Protein AF-A0A0B1T587-F1 (afdb_monomer)

Structure (mmCIF, N/CA/C/O backbone):
data_AF-A0A0B1T587-F1
#
_entry.id   AF-A0A0B1T587-F1
#
loop_
_atom_site.group_PDB
_atom_site.id
_atom_site.type_symbol
_atom_site.label_atom_id
_atom_site.label_alt_id
_atom_site.label_comp_id
_atom_site.label_asym_id
_atom_site.label_entity_id
_atom_site.label_seq_id
_atom_site.pdbx_PDB_ins_code
_atom_site.Cartn_x
_atom_site.Cartn_y
_atom_site.Cartn_z
_atom_site.occupancy
_atom_site.B_iso_or_equiv
_atom_site.auth_seq_id
_atom_site.auth_comp_id
_atom_site.auth_asym_id
_atom_site.auth_atom_id
_atom_site.pdbx_PDB_model_num
ATOM 1 N N . MET A 1 1 ? 53.340 5.461 -25.741 1.00 37.78 1 MET A N 1
ATOM 2 C CA . MET A 1 1 ? 51.982 5.093 -25.281 1.00 37.78 1 MET A CA 1
ATOM 3 C C . MET A 1 1 ? 51.003 5.389 -26.412 1.00 37.78 1 MET A C 1
ATOM 5 O O . MET A 1 1 ? 50.966 6.530 -26.849 1.00 37.78 1 MET A O 1
ATOM 9 N N . LYS A 1 2 ? 50.273 4.392 -26.931 1.00 35.88 2 LYS A N 1
ATOM 10 C CA . LYS A 1 2 ? 49.150 4.610 -27.864 1.00 35.88 2 LYS A CA 1
ATOM 11 C C . LYS A 1 2 ? 47.858 4.497 -27.056 1.00 35.88 2 LYS A C 1
ATOM 13 O O . LYS A 1 2 ? 47.581 3.423 -26.535 1.00 35.88 2 LYS A O 1
ATOM 18 N N . GLY A 1 3 ? 47.110 5.590 -26.924 1.00 38.22 3 GLY A N 1
ATOM 19 C CA . GLY A 1 3 ? 45.785 5.556 -26.304 1.00 38.22 3 GLY A CA 1
ATOM 20 C C . GLY A 1 3 ? 44.774 4.919 -27.255 1.00 38.22 3 GLY A C 1
ATOM 21 O O . GLY A 1 3 ? 44.672 5.340 -28.407 1.00 38.22 3 GLY A O 1
ATOM 22 N N . MET A 1 4 ? 44.038 3.909 -26.791 1.00 34.62 4 MET A N 1
ATOM 23 C CA . MET A 1 4 ? 42.885 3.379 -27.522 1.00 34.62 4 MET A CA 1
ATOM 24 C C . MET A 1 4 ? 41.693 4.307 -27.294 1.00 34.62 4 MET A C 1
ATOM 26 O O . MET A 1 4 ? 41.189 4.413 -26.179 1.00 34.62 4 MET A O 1
ATOM 30 N N . ILE A 1 5 ? 41.237 4.966 -28.358 1.00 43.91 5 ILE A N 1
ATOM 31 C CA . ILE A 1 5 ? 39.950 5.663 -28.366 1.00 43.91 5 ILE A CA 1
ATOM 32 C C . ILE A 1 5 ? 38.872 4.583 -28.485 1.00 43.91 5 ILE A C 1
ATOM 34 O O . ILE A 1 5 ? 38.726 3.968 -29.541 1.00 43.91 5 ILE A O 1
ATOM 38 N N . GLN A 1 6 ? 38.130 4.332 -27.406 1.00 40.28 6 GLN A N 1
ATOM 39 C CA . GLN A 1 6 ? 36.931 3.499 -27.468 1.00 40.28 6 GLN A CA 1
ATOM 40 C C . GLN A 1 6 ? 35.821 4.293 -28.166 1.00 40.28 6 GLN A C 1
ATOM 42 O O . GLN A 1 6 ? 35.206 5.178 -27.576 1.00 40.28 6 GLN A O 1
ATOM 47 N N . GLY A 1 7 ? 35.583 3.994 -29.444 1.00 40.34 7 GLY A N 1
ATOM 48 C CA . GLY A 1 7 ? 34.437 4.523 -30.177 1.00 40.34 7 GLY A CA 1
ATOM 49 C C . GLY A 1 7 ? 33.145 3.887 -29.669 1.00 40.34 7 GLY A C 1
ATOM 50 O O . GLY A 1 7 ? 32.878 2.724 -29.962 1.00 40.34 7 GLY A O 1
ATOM 51 N N . GLY A 1 8 ? 32.343 4.644 -28.918 1.00 43.38 8 GLY A N 1
ATOM 52 C CA . GLY A 1 8 ? 31.014 4.220 -28.478 1.00 43.38 8 GLY A CA 1
ATOM 53 C C . GLY A 1 8 ? 30.025 4.181 -29.644 1.00 43.38 8 GLY A C 1
ATOM 54 O O . GLY A 1 8 ? 29.376 5.182 -29.938 1.00 43.38 8 GLY A O 1
ATOM 55 N N . GLY A 1 9 ? 29.922 3.036 -30.319 1.00 51.97 9 GLY A N 1
ATOM 56 C CA . GLY A 1 9 ? 28.910 2.790 -31.348 1.00 51.97 9 GLY A CA 1
ATOM 57 C C . GLY A 1 9 ? 27.567 2.377 -30.741 1.00 51.97 9 GLY A C 1
ATOM 58 O O . GLY A 1 9 ? 27.518 1.506 -29.873 1.00 51.97 9 GLY A O 1
ATOM 59 N N . ALA A 1 10 ? 26.469 2.969 -31.214 1.00 59.25 10 ALA A N 1
ATOM 60 C CA . ALA A 1 10 ? 25.121 2.503 -30.895 1.00 59.25 10 ALA A CA 1
ATOM 61 C C . ALA A 1 10 ? 24.783 1.227 -31.689 1.00 59.25 10 ALA A C 1
ATOM 63 O O . ALA A 1 10 ? 25.193 1.081 -32.839 1.00 59.25 10 ALA A O 1
ATOM 64 N N . SER A 1 11 ? 23.988 0.324 -31.107 1.00 60.53 11 SER A N 1
ATOM 65 C CA . SER A 1 11 ? 23.592 -0.941 -31.753 1.00 60.53 11 SER A CA 1
ATOM 66 C C . SER A 1 11 ? 22.616 -0.776 -32.927 1.00 60.53 11 SER A C 1
ATOM 68 O O . SER A 1 11 ? 22.435 -1.709 -33.706 1.00 60.53 11 SER A O 1
ATOM 70 N N . ARG A 1 12 ? 21.983 0.396 -33.061 1.00 65.25 12 ARG A N 1
ATOM 71 C CA . ARG A 1 12 ? 21.134 0.802 -34.192 1.00 65.25 12 ARG A CA 1
ATOM 72 C C . ARG A 1 12 ? 20.988 2.322 -34.234 1.00 65.25 12 ARG A C 1
ATOM 74 O O . ARG A 1 12 ? 21.020 2.975 -33.192 1.00 65.25 12 ARG A O 1
ATOM 81 N N . CYS A 1 13 ? 20.782 2.875 -35.426 1.00 72.50 13 CYS A N 1
ATOM 82 C CA . CYS A 1 13 ? 20.329 4.256 -35.592 1.00 72.50 13 CYS A CA 1
ATOM 83 C C . CYS A 1 13 ? 18.820 4.336 -35.323 1.00 72.50 13 CYS A C 1
ATOM 85 O O . CYS A 1 13 ? 18.066 3.490 -35.805 1.00 72.50 13 CYS A O 1
ATOM 87 N N . LEU A 1 14 ? 18.386 5.347 -34.570 1.00 77.62 14 LEU A N 1
ATOM 88 C CA . LEU A 1 14 ? 16.970 5.643 -34.347 1.00 77.62 14 LEU A CA 1
ATOM 89 C C . LEU A 1 14 ? 16.510 6.749 -35.313 1.00 77.62 14 LEU A C 1
ATOM 91 O O . LEU A 1 14 ? 17.287 7.672 -35.573 1.00 77.62 14 LEU A O 1
ATOM 95 N N . PRO A 1 15 ? 15.278 6.680 -35.843 1.00 81.62 15 PRO A N 1
ATOM 96 C CA . PRO A 1 15 ? 14.705 7.752 -36.649 1.00 81.62 15 PRO A CA 1
ATOM 97 C C . PRO A 1 15 ? 14.405 8.994 -35.790 1.00 81.62 15 PRO A C 1
ATOM 99 O O . PRO A 1 15 ? 14.166 8.904 -34.586 1.00 81.62 15 PRO A O 1
ATOM 102 N N . CYS A 1 16 ? 14.436 10.170 -36.413 1.00 83.19 16 CYS A N 1
ATOM 103 C CA . CYS A 1 16 ? 14.388 11.468 -35.738 1.00 83.19 16 CYS A CA 1
ATOM 104 C C . CYS A 1 16 ? 13.866 12.566 -36.681 1.00 83.19 16 CYS A C 1
ATOM 106 O O . CYS A 1 16 ? 14.027 12.439 -37.900 1.00 83.19 16 CYS A O 1
ATOM 108 N N . PRO A 1 17 ? 13.298 13.665 -36.154 1.00 84.75 17 PRO A N 1
ATOM 109 C CA . PRO A 1 17 ? 13.129 14.892 -36.922 1.00 84.75 17 PRO A CA 1
ATOM 110 C C . PRO A 1 17 ? 14.466 15.510 -37.342 1.00 84.75 17 PRO A C 1
ATOM 112 O O . PRO A 1 17 ? 15.485 15.416 -36.647 1.00 84.75 17 PRO A O 1
ATOM 115 N N . ALA A 1 18 ? 14.418 16.238 -38.458 1.00 82.75 18 ALA A N 1
ATOM 116 C CA . ALA A 1 18 ? 15.456 17.186 -38.830 1.00 82.75 18 ALA A CA 1
ATOM 117 C C . ALA A 1 18 ? 15.344 18.443 -37.951 1.00 82.75 18 ALA A C 1
ATOM 119 O O . ALA A 1 18 ? 14.376 19.199 -38.031 1.00 82.75 18 ALA A O 1
ATOM 120 N N . GLY A 1 19 ? 16.347 18.662 -37.109 1.00 75.44 19 GLY A N 1
ATOM 121 C CA . GLY A 1 19 ? 16.540 19.889 -36.353 1.00 75.44 19 GLY A CA 1
ATOM 122 C C . GLY A 1 19 ? 17.131 21.019 -37.194 1.00 75.44 19 GLY A C 1
ATOM 123 O O . GLY A 1 19 ? 17.304 20.923 -38.414 1.00 75.44 19 GLY A O 1
ATOM 124 N N . GLN A 1 20 ? 17.495 22.112 -36.520 1.00 71.00 20 GLN A N 1
ATOM 125 C CA . GLN A 1 20 ? 18.170 23.234 -37.172 1.00 71.00 20 GLN A CA 1
ATOM 126 C C . GLN A 1 20 ? 19.460 22.755 -37.867 1.00 71.00 20 GLN A C 1
ATOM 128 O O . GLN A 1 20 ? 20.197 21.910 -37.352 1.00 71.00 20 GLN A O 1
ATOM 133 N N . PHE A 1 21 ? 19.699 23.280 -39.072 1.00 75.38 21 PHE A N 1
ATOM 134 C CA . PHE A 1 21 ? 20.815 22.909 -39.954 1.00 75.38 21 PHE A CA 1
ATOM 135 C C . PHE A 1 21 ? 20.844 21.432 -40.407 1.00 75.38 21 PHE A C 1
ATOM 137 O O . PHE A 1 21 ? 21.895 20.934 -40.799 1.00 75.38 21 PHE A O 1
ATOM 144 N N . GLY A 1 22 ? 19.703 20.728 -40.388 1.00 75.00 22 GLY A N 1
ATOM 145 C CA . GLY A 1 22 ? 19.600 19.346 -40.882 1.00 75.00 22 GLY A CA 1
ATOM 146 C C . GLY A 1 22 ? 20.212 18.298 -39.948 1.00 75.00 22 GLY A C 1
ATOM 147 O O . GLY A 1 22 ? 20.462 17.167 -40.358 1.00 75.00 22 GLY A O 1
ATOM 148 N N . THR A 1 23 ? 20.464 18.665 -38.691 1.00 79.88 23 THR A N 1
ATOM 149 C CA . THR A 1 23 ? 20.961 17.746 -37.663 1.00 79.88 23 THR A CA 1
ATOM 150 C C . THR A 1 23 ? 19.840 16.828 -37.172 1.00 79.88 23 THR A C 1
ATOM 152 O O . THR A 1 23 ? 18.721 17.273 -36.945 1.00 79.88 23 THR A O 1
ATOM 155 N N . CYS A 1 24 ? 20.116 15.535 -37.002 1.00 83.12 24 CYS A N 1
ATOM 156 C CA . CYS A 1 24 ? 19.167 14.594 -36.398 1.00 83.12 24 CYS A CA 1
ATOM 157 C C . CYS A 1 24 ? 19.038 14.885 -34.897 1.00 83.12 24 CYS A C 1
ATOM 159 O O . CYS A 1 24 ? 20.020 14.739 -34.167 1.00 83.12 24 CYS A O 1
ATOM 161 N N . ILE A 1 25 ? 17.849 15.281 -34.433 1.00 84.38 25 ILE A N 1
ATOM 162 C CA . ILE A 1 25 ? 17.590 15.532 -33.007 1.00 84.38 25 ILE A CA 1
ATOM 163 C C . ILE A 1 25 ? 16.537 14.527 -32.522 1.00 84.38 25 ILE A C 1
ATOM 165 O O . ILE A 1 25 ? 15.424 14.536 -33.042 1.00 84.38 25 ILE A O 1
ATOM 169 N N . PRO A 1 26 ? 16.840 13.642 -31.554 1.00 84.19 26 PRO A N 1
ATOM 170 C CA . PRO A 1 26 ? 15.847 12.712 -31.025 1.00 84.19 26 PRO A CA 1
ATOM 171 C C . PRO A 1 26 ? 14.737 13.466 -30.282 1.00 84.19 26 PRO A C 1
ATOM 173 O O . PRO A 1 26 ? 14.994 14.481 -29.632 1.00 84.19 26 PRO A O 1
ATOM 176 N N . CYS A 1 27 ? 13.508 12.945 -30.336 1.00 87.81 27 CYS A N 1
ATOM 177 C CA . CYS A 1 27 ? 12.399 13.525 -29.583 1.00 87.81 27 CYS A CA 1
ATOM 178 C C . CYS A 1 27 ? 12.693 13.565 -28.070 1.00 87.81 27 CYS A C 1
ATOM 180 O O . CYS A 1 27 ? 13.340 12.645 -27.547 1.00 87.81 27 CYS A O 1
ATOM 182 N N . PRO A 1 28 ? 12.211 14.603 -27.357 1.00 90.19 28 PRO A N 1
ATOM 183 C CA . PRO A 1 28 ? 12.390 14.711 -25.914 1.00 90.19 28 PRO A CA 1
ATOM 184 C C . PRO A 1 28 ? 11.775 13.508 -25.173 1.00 90.19 28 PRO A C 1
ATOM 186 O O . PRO A 1 28 ? 10.919 12.807 -25.723 1.00 90.19 28 PRO A O 1
ATOM 189 N N . PRO A 1 29 ? 12.193 13.242 -23.919 1.00 89.56 29 PRO A N 1
ATOM 190 C CA . PRO A 1 29 ? 11.594 12.200 -23.091 1.00 89.56 29 PRO A CA 1
ATOM 191 C C . PRO A 1 29 ? 10.062 12.278 -23.074 1.00 89.56 29 PRO A C 1
ATOM 193 O O . PRO A 1 29 ? 9.472 13.357 -23.142 1.00 89.56 29 PRO A O 1
ATOM 196 N N . GLY A 1 30 ? 9.424 11.110 -23.074 1.00 89.19 30 GLY A N 1
ATOM 197 C CA . GLY A 1 30 ? 7.971 10.974 -23.123 1.00 89.19 30 GLY A CA 1
ATOM 198 C C . GLY A 1 30 ? 7.280 11.335 -24.434 1.00 89.19 30 GLY A C 1
ATOM 199 O O . GLY A 1 30 ? 6.056 11.256 -24.491 1.00 89.19 30 GLY A O 1
ATOM 200 N N . HIS A 1 31 ? 8.023 11.675 -25.489 1.00 92.62 31 HIS A N 1
ATOM 201 C CA . HIS A 1 31 ? 7.461 11.964 -26.807 1.00 92.62 31 HIS A CA 1
ATOM 202 C C . HIS A 1 31 ? 7.804 10.870 -27.828 1.00 92.62 31 HIS A C 1
ATOM 204 O O . HIS A 1 31 ? 8.893 10.288 -27.801 1.00 92.62 31 HIS A O 1
ATOM 210 N N . PHE A 1 32 ? 6.885 10.637 -28.764 1.00 92.25 32 PHE A N 1
ATOM 211 C CA . PHE A 1 32 ? 7.087 9.811 -29.955 1.00 92.25 32 PHE A CA 1
ATOM 212 C C . PHE A 1 32 ? 7.096 10.690 -31.213 1.00 92.25 32 PHE A C 1
ATOM 214 O O . PHE A 1 32 ? 6.501 11.767 -31.235 1.00 92.25 32 PHE A O 1
ATOM 221 N N . MET A 1 33 ? 7.761 10.237 -32.274 1.00 91.88 33 MET A N 1
ATOM 222 C CA . MET A 1 33 ? 7.750 10.899 -33.575 1.00 91.88 33 MET A CA 1
ATOM 223 C C . MET A 1 33 ? 6.564 10.407 -34.410 1.00 91.88 33 MET A C 1
ATOM 225 O O . MET A 1 33 ? 6.389 9.208 -34.630 1.00 91.88 33 MET A O 1
ATOM 229 N N . THR A 1 34 ? 5.755 11.328 -34.914 1.00 91.75 34 THR A N 1
ATOM 230 C CA . THR A 1 34 ? 4.619 11.020 -35.791 1.00 91.75 34 THR A CA 1
ATOM 231 C C . THR A 1 34 ? 5.073 10.500 -37.167 1.00 91.75 34 THR A C 1
ATOM 233 O O . THR A 1 34 ? 5.993 11.060 -37.773 1.00 91.75 34 THR A O 1
ATOM 236 N N . PRO A 1 35 ? 4.450 9.429 -37.702 1.00 87.31 35 PRO A N 1
ATOM 237 C CA . PRO A 1 35 ? 4.788 8.910 -39.022 1.00 87.31 35 PRO A CA 1
ATOM 238 C C . PRO A 1 35 ? 4.272 9.863 -40.112 1.00 87.31 35 PRO A C 1
ATOM 240 O O . PRO A 1 35 ? 3.066 10.013 -40.292 1.00 87.31 35 PRO A O 1
ATOM 243 N N . GLY A 1 36 ? 5.188 10.498 -40.846 1.00 84.25 36 GLY A N 1
ATOM 244 C CA . GLY A 1 36 ? 4.883 11.371 -41.986 1.00 84.25 36 GLY A CA 1
ATOM 245 C C . GLY A 1 36 ? 5.223 12.844 -41.754 1.00 84.25 36 GLY A C 1
ATOM 246 O O . GLY A 1 36 ? 6.007 13.398 -42.517 1.00 84.25 36 GLY A O 1
ATOM 247 N N . THR A 1 37 ? 4.688 13.481 -40.706 1.00 86.44 37 THR A N 1
ATOM 248 C CA . THR A 1 37 ? 5.036 14.883 -40.377 1.00 86.44 37 THR A CA 1
ATOM 249 C C . THR A 1 37 ? 6.349 15.009 -39.603 1.00 86.44 37 THR A C 1
ATOM 251 O O . THR A 1 37 ? 6.926 16.091 -39.567 1.00 86.44 37 THR A O 1
ATOM 254 N N . HIS A 1 38 ? 6.853 13.908 -39.031 1.00 86.94 38 HIS A N 1
ATOM 255 C CA . HIS A 1 38 ? 8.070 13.857 -38.212 1.00 86.94 38 HIS A CA 1
ATOM 256 C C . HIS A 1 38 ? 8.027 14.742 -36.951 1.00 86.94 38 HIS A C 1
ATOM 258 O O . HIS A 1 38 ? 9.055 15.013 -36.339 1.00 86.94 38 HIS A O 1
ATOM 264 N N . GLU A 1 39 ? 6.844 15.159 -36.506 1.00 90.69 39 GLU A N 1
ATOM 265 C CA . GLU A 1 39 ? 6.679 15.979 -35.306 1.00 90.69 39 GLU A CA 1
ATOM 266 C C . GLU A 1 39 ? 6.748 15.120 -34.038 1.00 90.69 39 GLU A C 1
ATOM 268 O O . GLU A 1 39 ? 6.180 14.023 -33.985 1.00 90.69 39 GLU A O 1
ATOM 273 N N . CYS A 1 40 ? 7.415 15.631 -33.001 1.00 91.62 40 CYS A N 1
ATOM 274 C CA . CYS A 1 40 ? 7.459 15.001 -31.684 1.00 91.62 40 CYS A CA 1
ATOM 275 C C . CYS A 1 40 ? 6.194 15.337 -30.888 1.00 91.62 40 CYS A C 1
ATOM 277 O O . CYS A 1 40 ? 5.975 16.493 -30.530 1.00 91.62 40 CYS A O 1
ATOM 279 N N . VAL A 1 41 ? 5.396 14.323 -30.561 1.00 94.12 41 VAL A N 1
ATOM 280 C CA . VAL A 1 41 ? 4.136 14.453 -29.818 1.00 94.12 41 VAL A CA 1
ATOM 281 C C . VAL A 1 41 ? 4.254 13.716 -28.487 1.00 94.12 41 VAL A C 1
ATOM 283 O O . VAL A 1 41 ? 4.800 12.614 -28.430 1.00 94.12 41 VAL A O 1
ATOM 286 N N . LEU A 1 42 ? 3.771 14.334 -27.407 1.00 95.25 42 LEU A N 1
ATOM 287 C CA . LEU A 1 42 ? 3.753 13.736 -26.070 1.00 95.25 42 LEU A CA 1
ATOM 288 C C . LEU A 1 42 ? 2.881 12.469 -26.069 1.00 95.25 42 LEU A C 1
ATOM 290 O O . LEU A 1 42 ? 1.795 12.455 -26.651 1.00 95.25 42 LEU A O 1
ATOM 294 N N . CYS A 1 43 ? 3.339 11.412 -25.402 1.00 94.88 43 CYS A N 1
ATOM 295 C CA . CYS A 1 43 ? 2.529 10.218 -25.187 1.00 94.88 43 CYS A CA 1
ATOM 296 C C . CYS A 1 43 ? 1.234 10.548 -24.402 1.00 94.88 43 CYS A C 1
ATOM 298 O O . CYS A 1 43 ? 1.260 11.406 -23.516 1.00 94.88 43 CYS A O 1
ATOM 300 N N . PRO A 1 44 ? 0.095 9.886 -24.695 1.00 94.94 44 PRO A N 1
ATOM 301 C CA . PRO A 1 44 ? -1.159 10.091 -23.966 1.00 94.94 44 PRO A CA 1
ATOM 302 C C . PRO A 1 44 ? -1.031 9.898 -22.443 1.00 94.94 44 PRO A C 1
ATOM 304 O O . PRO A 1 44 ? -0.151 9.158 -21.990 1.00 94.94 44 PRO A O 1
ATOM 307 N N . PRO A 1 45 ? -1.935 10.486 -21.633 1.00 92.69 45 PRO A N 1
ATOM 308 C CA . PRO A 1 45 ? -1.946 10.267 -20.188 1.00 92.69 45 PRO A CA 1
ATOM 309 C C . PRO A 1 45 ? -2.045 8.775 -19.842 1.00 92.69 45 PRO A C 1
ATOM 311 O O . PRO A 1 45 ? -2.731 8.010 -20.519 1.00 92.69 45 PRO A O 1
ATOM 314 N N . ASN A 1 46 ? -1.369 8.377 -18.762 1.00 89.75 46 ASN A N 1
ATOM 315 C CA . ASN A 1 46 ? -1.177 6.984 -18.334 1.00 89.75 46 ASN A CA 1
ATOM 316 C C . ASN A 1 46 ? -0.420 6.099 -19.342 1.00 89.75 46 ASN A C 1
ATOM 318 O O . ASN A 1 46 ? -0.556 4.878 -19.309 1.00 89.75 46 ASN A O 1
ATOM 322 N N . THR A 1 47 ? 0.402 6.687 -20.214 1.00 90.94 47 THR A N 1
ATOM 323 C CA . THR A 1 47 ? 1.325 5.943 -21.085 1.00 90.94 47 THR A CA 1
ATOM 324 C C . THR A 1 47 ? 2.731 6.542 -21.036 1.00 90.94 47 THR A C 1
ATOM 326 O O . THR A 1 47 ? 2.889 7.710 -20.685 1.00 90.94 47 THR A O 1
ATOM 329 N N . VAL A 1 48 ? 3.757 5.755 -21.375 1.00 91.31 48 VAL A N 1
ATOM 330 C CA . VAL A 1 48 ? 5.164 6.182 -21.404 1.00 91.31 48 VAL A CA 1
ATOM 331 C C . VAL A 1 48 ? 5.876 5.803 -22.700 1.00 91.31 48 VAL A C 1
ATOM 333 O O . VAL A 1 48 ? 5.617 4.750 -23.282 1.00 91.31 48 VAL A O 1
ATOM 336 N N . ALA A 1 49 ? 6.809 6.641 -23.152 1.00 89.81 49 ALA A N 1
ATOM 337 C CA . ALA A 1 49 ? 7.573 6.404 -24.375 1.00 89.81 49 ALA A CA 1
ATOM 338 C C . ALA A 1 49 ? 8.590 5.261 -24.195 1.00 89.81 49 ALA A C 1
ATOM 340 O O . ALA A 1 49 ? 9.574 5.381 -23.460 1.00 89.81 49 ALA A O 1
ATOM 341 N N . ASN A 1 50 ? 8.390 4.160 -24.919 1.00 87.06 50 ASN A N 1
ATOM 342 C CA . ASN A 1 50 ? 9.235 2.973 -24.863 1.00 87.06 50 ASN A CA 1
ATOM 343 C C . ASN A 1 50 ? 10.670 3.285 -25.328 1.00 87.06 50 ASN A C 1
ATOM 345 O O . ASN A 1 50 ? 10.923 3.588 -26.496 1.00 87.06 50 ASN A O 1
ATOM 349 N N . ALA A 1 51 ? 11.634 3.185 -24.411 1.00 78.00 51 ALA A N 1
ATOM 350 C CA . ALA A 1 51 ? 13.045 3.450 -24.688 1.00 78.00 51 ALA A CA 1
ATOM 351 C C . ALA A 1 51 ? 13.732 2.387 -25.569 1.00 78.00 51 ALA A C 1
ATOM 353 O O . ALA A 1 51 ? 14.781 2.675 -26.137 1.00 78.00 51 ALA A O 1
ATOM 354 N N . SER A 1 52 ? 13.141 1.196 -25.712 1.00 77.88 52 SER A N 1
ATOM 355 C CA . SER A 1 52 ? 13.651 0.100 -26.553 1.00 77.88 52 SER A CA 1
ATOM 356 C C . SER A 1 52 ? 13.058 0.089 -27.973 1.00 77.88 52 SER A C 1
ATOM 358 O O . SER A 1 52 ? 13.522 -0.681 -28.827 1.00 77.88 52 SER A O 1
ATOM 360 N N . SER A 1 53 ? 12.036 0.923 -28.213 1.00 81.44 53 SER A N 1
ATOM 361 C CA . SER A 1 53 ? 11.370 1.116 -29.507 1.00 81.44 53 SER A CA 1
ATOM 362 C C . SER A 1 53 ? 12.176 2.032 -30.439 1.00 81.44 53 SER A C 1
ATOM 364 O O . SER A 1 53 ? 13.129 2.688 -30.024 1.00 81.44 53 SER A O 1
ATOM 366 N N . ASP A 1 54 ? 11.757 2.115 -31.701 1.00 82.94 54 ASP A N 1
ATOM 367 C CA . ASP A 1 54 ? 12.197 3.147 -32.649 1.00 82.94 54 ASP A CA 1
ATOM 368 C C . ASP A 1 54 ? 11.666 4.558 -32.307 1.00 82.94 54 ASP A C 1
ATOM 370 O O . ASP A 1 54 ? 12.134 5.547 -32.868 1.00 82.94 54 ASP A O 1
ATOM 374 N N . ARG A 1 55 ? 10.716 4.641 -31.363 1.00 84.75 55 ARG A N 1
ATOM 375 C CA . ARG A 1 55 ? 9.975 5.845 -30.953 1.00 84.75 55 ARG A CA 1
ATOM 376 C C . ARG A 1 55 ? 9.157 6.484 -32.075 1.00 84.75 55 ARG A C 1
ATOM 378 O O . ARG A 1 55 ? 8.833 7.668 -31.991 1.00 84.75 55 ARG A O 1
ATOM 385 N N . VAL A 1 56 ? 8.767 5.713 -33.088 1.00 89.81 56 VAL A N 1
ATOM 386 C CA . VAL A 1 56 ? 7.838 6.152 -34.134 1.00 89.81 56 VAL A CA 1
ATOM 387 C C . VAL A 1 56 ? 6.418 5.718 -33.780 1.00 89.81 56 VAL A C 1
ATOM 389 O O . VAL A 1 56 ? 6.195 4.610 -33.289 1.00 89.81 56 VAL A O 1
ATOM 392 N N . GLY A 1 57 ? 5.458 6.602 -34.050 1.00 90.81 57 GLY A N 1
ATOM 393 C CA . GLY A 1 57 ? 4.022 6.371 -33.913 1.00 90.81 57 GLY A CA 1
ATOM 394 C C . GLY A 1 57 ? 3.523 6.104 -32.491 1.00 90.81 57 GLY A C 1
ATOM 395 O O . GLY A 1 57 ? 4.281 5.931 -31.537 1.00 90.81 57 GLY A O 1
ATOM 396 N N . ILE A 1 58 ? 2.197 6.069 -32.361 1.00 91.25 58 ILE A N 1
ATOM 397 C CA . ILE A 1 58 ? 1.509 5.911 -31.075 1.00 91.25 58 ILE A CA 1
ATOM 398 C C . ILE A 1 58 ? 1.806 4.560 -30.406 1.00 91.25 58 ILE A C 1
ATOM 400 O O . ILE A 1 58 ? 1.817 4.465 -29.184 1.00 91.25 58 ILE A O 1
ATOM 404 N N . GLN A 1 59 ? 2.141 3.536 -31.197 1.00 90.62 59 GLN A N 1
ATOM 405 C CA . GLN A 1 59 ? 2.590 2.221 -30.731 1.00 90.62 59 GLN A CA 1
ATOM 406 C C . GLN A 1 59 ? 3.880 2.260 -29.892 1.00 90.62 59 GLN A C 1
ATOM 408 O O . GLN A 1 59 ? 4.188 1.297 -29.194 1.00 90.62 59 GLN A O 1
ATOM 413 N N . SER A 1 60 ? 4.637 3.360 -29.945 1.00 90.88 60 SER A N 1
ATOM 414 C CA . SER A 1 60 ? 5.794 3.569 -29.074 1.00 90.88 60 SER A CA 1
ATOM 415 C C . SER A 1 60 ? 5.425 4.055 -27.667 1.00 90.88 60 SER A C 1
ATOM 417 O O . SER A 1 60 ? 6.307 4.108 -26.812 1.00 90.88 60 SER A O 1
ATOM 419 N N . CYS A 1 61 ? 4.156 4.376 -27.400 1.00 91.25 61 CYS A N 1
ATOM 420 C CA . CYS A 1 61 ? 3.649 4.677 -26.064 1.00 91.25 61 CYS A CA 1
ATOM 421 C C . CYS A 1 61 ? 3.079 3.403 -25.418 1.00 91.25 61 CYS A C 1
ATOM 423 O O . CYS A 1 61 ? 2.126 2.809 -25.919 1.00 91.25 61 CYS A O 1
ATOM 425 N N . VAL A 1 62 ? 3.660 2.980 -24.296 1.00 91.25 62 VAL A N 1
ATOM 426 C CA . VAL A 1 62 ? 3.250 1.794 -23.528 1.00 91.25 62 VAL A CA 1
ATOM 427 C C . VAL A 1 62 ? 2.383 2.234 -22.356 1.00 91.25 62 VAL A C 1
ATOM 429 O O . VAL A 1 62 ? 2.737 3.176 -21.654 1.00 91.25 62 VAL A O 1
ATOM 432 N N . VAL A 1 63 ? 1.247 1.572 -22.140 1.00 90.25 63 VAL A N 1
ATOM 433 C CA . VAL A 1 63 ? 0.328 1.886 -21.033 1.00 90.25 63 VAL A CA 1
ATOM 434 C C . VAL A 1 63 ? 0.994 1.579 -19.688 1.00 90.25 63 VAL A C 1
ATOM 436 O O . VAL A 1 63 ? 1.676 0.564 -19.548 1.00 90.25 63 VAL A O 1
ATOM 439 N N . CYS A 1 64 ? 0.807 2.453 -18.701 1.00 87.38 64 CYS A N 1
ATOM 440 C CA . CYS A 1 64 ? 1.233 2.194 -17.330 1.00 87.38 64 CYS A CA 1
ATOM 441 C C . CYS A 1 64 ? 0.477 0.997 -16.734 1.00 87.38 64 CYS A C 1
ATOM 443 O O . CYS A 1 64 ? -0.688 0.765 -17.054 1.00 87.38 64 CYS A O 1
ATOM 445 N N . GLY A 1 65 ? 1.144 0.248 -15.851 1.00 80.94 65 GLY A N 1
ATOM 446 C CA . GLY A 1 65 ? 0.512 -0.844 -15.109 1.00 80.94 65 GLY A CA 1
ATOM 447 C C . GLY A 1 65 ? -0.621 -0.364 -14.195 1.00 80.94 65 GLY A C 1
ATOM 448 O O . GLY A 1 65 ? -0.800 0.832 -13.962 1.00 80.94 65 GLY A O 1
ATOM 449 N N . GLU A 1 66 ? -1.385 -1.308 -13.652 1.00 81.19 66 GLU A N 1
ATOM 450 C CA . GLU A 1 66 ? -2.473 -1.003 -12.720 1.00 81.19 66 GLU A CA 1
ATOM 451 C C . GLU A 1 66 ? -1.973 -0.182 -11.517 1.00 81.19 66 GLU A C 1
ATOM 453 O O . GLU A 1 66 ? -0.889 -0.426 -10.987 1.00 81.19 66 GLU A O 1
ATOM 458 N N . ASN A 1 67 ? -2.771 0.797 -11.075 1.00 81.00 67 ASN A N 1
ATOM 459 C CA . ASN A 1 67 ? -2.433 1.726 -9.984 1.00 81.00 67 ASN A CA 1
ATOM 460 C C . ASN A 1 67 ? -1.170 2.598 -10.220 1.00 81.00 67 ASN A C 1
ATOM 462 O O . ASN A 1 67 ? -0.619 3.175 -9.274 1.00 81.00 67 ASN A O 1
ATOM 466 N N . LEU A 1 68 ? -0.734 2.733 -11.481 1.00 83.56 68 LEU A N 1
ATOM 467 C CA . LEU A 1 68 ? 0.318 3.651 -11.920 1.00 83.56 68 LEU A CA 1
ATOM 468 C C . LEU A 1 68 ? -0.218 4.686 -12.920 1.00 83.56 68 LEU A C 1
ATOM 470 O O . LEU A 1 68 ? -1.013 4.385 -13.808 1.00 83.56 68 LEU A O 1
ATOM 474 N N . HIS A 1 69 ? 0.299 5.907 -12.817 1.00 86.50 69 HIS A N 1
ATOM 475 C CA . HIS A 1 69 ? -0.083 7.057 -13.628 1.00 86.50 69 HIS A CA 1
ATOM 476 C C . HIS A 1 69 ? 1.140 7.727 -14.255 1.00 86.50 69 HIS A C 1
ATOM 478 O O . HIS A 1 69 ? 2.239 7.717 -13.698 1.00 86.50 69 HIS A O 1
ATOM 484 N N . SER A 1 70 ? 0.952 8.345 -15.421 1.00 89.31 70 SER A N 1
ATOM 485 C CA . SER A 1 70 ? 1.968 9.197 -16.045 1.00 89.31 70 SER A CA 1
ATOM 486 C C . SER A 1 70 ? 1.317 10.398 -16.717 1.00 89.31 70 SER A C 1
ATOM 488 O O . SER A 1 70 ? 0.326 10.257 -17.435 1.00 89.31 70 SER A O 1
ATOM 490 N N . PHE A 1 71 ? 1.888 11.577 -16.475 1.00 88.19 71 PHE A N 1
ATOM 491 C CA . PHE A 1 71 ? 1.461 12.857 -17.050 1.00 88.19 71 PHE A CA 1
ATOM 492 C C . PHE A 1 71 ? 2.521 13.458 -17.989 1.00 88.19 71 PHE A C 1
ATOM 494 O O . PHE A 1 71 ? 2.211 14.336 -18.786 1.00 88.19 71 PHE A O 1
ATOM 501 N N . ASP A 1 72 ? 3.770 12.992 -17.880 1.00 90.44 72 ASP A N 1
ATOM 502 C CA . ASP A 1 72 ? 4.956 13.495 -18.588 1.00 90.44 72 ASP A CA 1
ATOM 503 C C . ASP A 1 72 ? 5.455 12.529 -19.682 1.00 90.44 72 ASP A C 1
ATOM 505 O O . ASP A 1 72 ? 6.509 12.755 -20.281 1.00 90.44 72 ASP A O 1
ATOM 509 N N . GLY A 1 73 ? 4.742 11.418 -19.906 1.00 87.31 73 GLY A N 1
ATOM 510 C CA . GLY A 1 73 ? 5.120 10.347 -20.829 1.00 87.31 73 GLY A CA 1
ATOM 511 C C . GLY A 1 73 ? 6.436 9.637 -20.482 1.00 87.31 73 GLY A C 1
ATOM 512 O O . GLY A 1 73 ? 6.887 8.777 -21.236 1.00 87.31 73 GLY A O 1
ATOM 513 N N . THR A 1 74 ? 7.104 9.998 -19.388 1.00 87.88 74 THR A N 1
ATOM 514 C CA . THR A 1 74 ? 8.506 9.641 -19.145 1.00 87.88 74 THR A CA 1
ATOM 515 C C . THR A 1 74 ? 8.635 8.531 -18.111 1.00 87.88 74 THR A C 1
ATOM 517 O O . THR A 1 74 ? 9.455 7.632 -18.289 1.00 87.88 74 THR A O 1
ATOM 520 N N . LEU A 1 75 ? 7.817 8.560 -17.055 1.00 85.75 75 LEU A N 1
ATOM 521 C CA . LEU A 1 75 ? 7.798 7.517 -16.028 1.00 85.75 75 LEU A CA 1
ATOM 522 C C . LEU A 1 75 ? 6.372 7.261 -15.521 1.00 85.75 75 LEU A C 1
ATOM 524 O O . LEU A 1 75 ? 5.601 8.200 -15.316 1.00 85.75 75 LEU A O 1
ATOM 528 N N . CYS A 1 76 ? 6.052 5.990 -15.282 1.00 85.62 76 CYS A N 1
ATOM 529 C CA . CYS A 1 76 ? 4.856 5.568 -14.558 1.00 85.62 76 CYS A CA 1
ATOM 530 C C . CYS A 1 76 ? 5.137 5.636 -13.050 1.00 85.62 76 CYS A C 1
ATOM 532 O O . CYS A 1 76 ? 6.057 4.983 -12.563 1.00 85.62 76 CYS A O 1
ATOM 534 N N . LYS A 1 77 ? 4.364 6.438 -12.319 1.00 83.50 77 LYS A N 1
ATOM 535 C CA . LYS A 1 77 ? 4.504 6.696 -10.877 1.00 83.50 77 LYS A CA 1
ATOM 536 C C . LYS A 1 77 ? 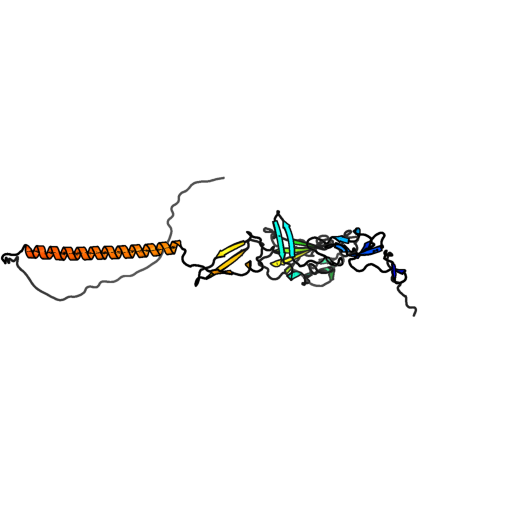3.199 6.318 -10.174 1.00 83.50 77 LYS A C 1
ATOM 538 O O . LYS A 1 77 ? 2.134 6.429 -10.771 1.00 83.50 77 LYS A O 1
ATOM 543 N N . SER A 1 78 ? 3.259 5.912 -8.911 1.00 83.94 78 SER A N 1
ATOM 544 C CA . SER A 1 78 ? 2.066 5.802 -8.060 1.00 83.94 78 SER A CA 1
ATOM 545 C C . SER A 1 78 ? 2.078 6.916 -7.018 1.00 83.94 78 SER A C 1
ATOM 547 O O . SER A 1 78 ? 3.146 7.384 -6.628 1.00 83.94 78 SER A O 1
ATOM 549 N N . GLU A 1 79 ? 0.899 7.316 -6.546 1.00 79.06 79 GLU A N 1
ATOM 550 C CA . GLU A 1 79 ? 0.743 8.203 -5.383 1.00 79.06 79 GLU A CA 1
ATOM 551 C C . GLU A 1 79 ? 0.611 7.409 -4.067 1.00 79.06 79 GLU A C 1
ATOM 553 O O . GLU A 1 79 ? 0.366 7.979 -3.004 1.00 79.06 79 GLU A O 1
ATOM 558 N N . GLY A 1 80 ? 0.782 6.082 -4.121 1.00 81.25 80 GLY A N 1
ATOM 559 C CA . GLY A 1 80 ? 0.708 5.183 -2.966 1.00 81.25 80 GLY A CA 1
ATOM 560 C C . GLY A 1 80 ? -0.716 4.771 -2.597 1.00 81.25 80 GLY A C 1
ATOM 561 O O . GLY A 1 80 ? -0.893 3.874 -1.778 1.00 81.25 80 GLY A O 1
ATOM 562 N N . LEU A 1 81 ? -1.724 5.375 -3.227 1.00 85.88 81 LEU A N 1
ATOM 563 C CA . LEU A 1 81 ? -3.105 4.915 -3.182 1.00 85.88 81 LEU A CA 1
ATOM 564 C C . LEU A 1 81 ? -3.280 3.775 -4.189 1.00 85.88 81 LEU A C 1
ATOM 566 O O . LEU A 1 81 ? -3.087 3.966 -5.388 1.00 85.88 81 LEU A O 1
ATOM 570 N N . VAL A 1 82 ? -3.628 2.589 -3.693 1.00 85.75 82 VAL A N 1
ATOM 571 C CA . VAL A 1 82 ? -3.818 1.378 -4.506 1.00 85.75 82 VAL A CA 1
ATOM 572 C C . VAL A 1 82 ? -5.254 0.899 -4.336 1.00 85.75 82 VAL A C 1
ATOM 574 O O . VAL A 1 82 ? -5.728 0.763 -3.211 1.00 85.75 82 VAL A O 1
ATOM 577 N N . ALA A 1 83 ? -5.947 0.623 -5.437 1.00 83.94 83 ALA A N 1
ATOM 578 C CA . ALA A 1 83 ? -7.264 0.001 -5.449 1.00 83.94 83 ALA A CA 1
ATOM 579 C C . ALA A 1 83 ? -7.170 -1.406 -6.056 1.00 83.94 83 ALA A C 1
ATOM 581 O O . ALA A 1 83 ? -6.595 -1.599 -7.129 1.00 83.94 83 ALA A O 1
ATOM 582 N N . VAL A 1 84 ? -7.754 -2.389 -5.370 1.00 83.62 84 VAL A N 1
ATOM 583 C CA . VAL A 1 84 ? -7.825 -3.788 -5.814 1.00 83.62 84 VAL A CA 1
ATOM 584 C C . VAL A 1 84 ? -9.278 -4.240 -5.768 1.00 83.62 84 VAL A C 1
ATOM 586 O O . VAL A 1 84 ? -9.953 -4.059 -4.756 1.00 83.62 84 VAL A O 1
ATOM 589 N N . ILE A 1 85 ? -9.774 -4.838 -6.849 1.00 80.06 85 ILE A N 1
ATOM 590 C CA . ILE A 1 85 ? -11.127 -5.403 -6.891 1.00 80.06 85 ILE A CA 1
ATOM 591 C C . ILE A 1 85 ? -11.049 -6.872 -6.479 1.00 80.06 85 ILE A C 1
ATOM 593 O O . ILE A 1 85 ? -10.332 -7.659 -7.094 1.00 80.06 85 ILE A O 1
ATOM 597 N N . ARG A 1 86 ? -11.802 -7.253 -5.445 1.00 76.00 86 ARG A N 1
ATOM 598 C CA . ARG A 1 86 ? -11.889 -8.629 -4.950 1.00 76.00 86 ARG A CA 1
ATOM 599 C C . ARG A 1 86 ? -13.320 -8.927 -4.522 1.00 76.00 86 ARG A C 1
ATOM 601 O O . ARG A 1 86 ? -13.939 -8.108 -3.854 1.00 76.00 86 ARG A O 1
ATOM 608 N N . ASP A 1 87 ? -13.852 -10.086 -4.909 1.00 76.31 87 ASP A N 1
ATOM 609 C CA . ASP A 1 87 ? -15.201 -10.536 -4.526 1.00 76.31 87 ASP A CA 1
ATOM 610 C C . ASP A 1 87 ? -16.301 -9.487 -4.840 1.00 76.31 87 ASP A C 1
ATOM 612 O O . ASP A 1 87 ? -17.255 -9.295 -4.090 1.00 76.31 87 ASP A O 1
ATOM 616 N N . ASN A 1 88 ? -16.134 -8.773 -5.965 1.00 81.00 88 ASN A N 1
ATOM 617 C CA . ASN A 1 88 ? -16.957 -7.639 -6.419 1.00 81.00 88 ASN A CA 1
ATOM 618 C C . ASN A 1 88 ? -17.018 -6.427 -5.452 1.00 81.00 88 ASN A C 1
ATOM 620 O O . ASN A 1 88 ? -17.874 -5.555 -5.598 1.00 81.00 88 ASN A O 1
ATOM 624 N N . LYS A 1 89 ? -16.095 -6.344 -4.484 1.00 79.88 89 LYS A N 1
ATOM 625 C CA . LYS A 1 89 ? -15.818 -5.161 -3.657 1.00 79.88 89 LYS A CA 1
ATOM 626 C C . LYS A 1 89 ? -14.520 -4.485 -4.120 1.00 79.88 89 LYS A C 1
ATOM 628 O O . LYS A 1 89 ? -13.541 -5.159 -4.438 1.00 79.88 89 LYS A O 1
ATOM 633 N N . THR A 1 90 ? -14.485 -3.154 -4.102 1.00 86.00 90 THR A N 1
ATOM 634 C CA . THR A 1 90 ? -13.244 -2.384 -4.287 1.00 86.00 90 THR A CA 1
ATOM 635 C C . THR A 1 90 ? -12.590 -2.155 -2.932 1.00 86.00 90 THR A C 1
ATOM 637 O O . THR A 1 90 ? -13.203 -1.569 -2.043 1.00 86.00 90 THR A O 1
ATOM 640 N N . LEU A 1 91 ? -11.351 -2.611 -2.782 1.00 85.69 91 LEU A N 1
ATOM 641 C CA . LEU A 1 91 ? -10.553 -2.497 -1.567 1.00 85.69 91 LEU A CA 1
ATOM 642 C C . LEU A 1 91 ? -9.446 -1.468 -1.811 1.00 85.69 91 LEU A C 1
ATOM 644 O O . LEU A 1 91 ? -8.609 -1.648 -2.696 1.00 85.69 91 LEU A O 1
ATOM 648 N N . SER A 1 92 ? -9.478 -0.379 -1.046 1.00 89.62 92 SER A N 1
ATOM 649 C CA . SER A 1 92 ? -8.554 0.753 -1.176 1.00 89.62 92 SER A CA 1
ATOM 650 C C . SER A 1 92 ? -7.476 0.687 -0.100 1.00 89.62 92 SER A C 1
ATOM 652 O O . SER A 1 92 ? -7.794 0.470 1.064 1.00 89.62 92 SER A O 1
ATOM 654 N N . TYR A 1 93 ? -6.221 0.926 -0.460 1.00 88.69 93 TYR A N 1
ATOM 655 C CA . TYR A 1 93 ? -5.061 0.876 0.432 1.00 88.69 93 TYR A CA 1
ATOM 656 C C . TYR A 1 93 ? -4.298 2.200 0.371 1.00 88.69 93 TYR A C 1
ATOM 658 O O . TYR A 1 93 ? -4.149 2.778 -0.706 1.00 88.69 93 TYR A O 1
ATOM 666 N N . ASP A 1 94 ? -3.774 2.647 1.513 1.00 89.31 94 ASP A N 1
ATOM 667 C CA . ASP A 1 94 ? -2.876 3.803 1.603 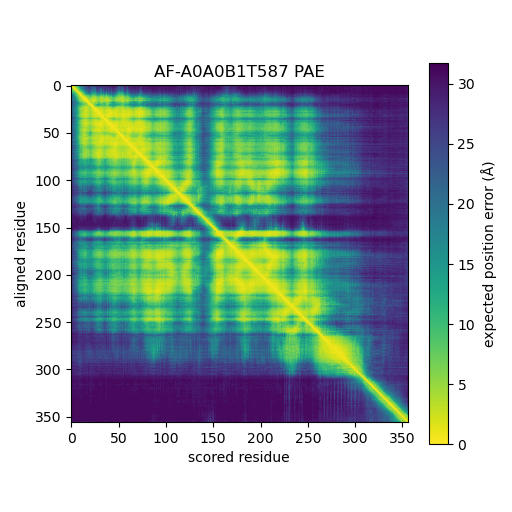1.00 89.31 94 ASP A CA 1
ATOM 668 C C . ASP A 1 94 ? -1.457 3.344 1.966 1.00 89.31 94 ASP A C 1
ATOM 670 O O . ASP A 1 94 ? -1.086 3.171 3.130 1.00 89.31 94 ASP A O 1
ATOM 674 N N . LEU A 1 95 ? -0.652 3.152 0.923 1.00 87.88 95 LEU A N 1
ATOM 675 C CA . LEU A 1 95 ? 0.765 2.805 0.988 1.00 87.88 95 LEU A CA 1
ATOM 676 C C . LEU A 1 95 ? 1.660 4.036 0.786 1.00 87.88 95 LEU A C 1
ATOM 678 O O . LEU A 1 95 ? 2.862 3.896 0.550 1.00 87.88 95 LEU A O 1
ATOM 682 N N . SER A 1 96 ? 1.124 5.257 0.911 1.00 86.00 96 SER A N 1
ATOM 683 C CA . SER A 1 96 ? 1.894 6.497 0.724 1.00 86.00 96 SER A CA 1
ATOM 684 C C . SER A 1 96 ? 3.127 6.572 1.635 1.00 86.00 96 SER A C 1
ATOM 686 O O . SER A 1 96 ? 4.200 7.016 1.218 1.00 86.00 96 SER A O 1
ATOM 688 N N . SER A 1 97 ? 3.011 6.040 2.857 1.00 85.19 97 SER A N 1
ATOM 689 C CA . SER A 1 97 ? 4.109 5.921 3.828 1.00 85.19 97 SER A CA 1
ATOM 690 C C . SER A 1 97 ? 5.260 4.999 3.392 1.00 85.19 97 SER A C 1
ATOM 692 O O . SER A 1 97 ? 6.350 5.076 3.960 1.00 85.19 97 SER A O 1
ATOM 694 N N . TRP A 1 98 ? 5.048 4.135 2.396 1.00 85.00 98 TRP A N 1
ATOM 695 C CA . TRP A 1 98 ? 6.045 3.186 1.895 1.00 85.00 98 TRP A CA 1
ATOM 696 C C . TRP A 1 98 ? 6.839 3.720 0.694 1.00 85.00 98 TRP A C 1
ATOM 698 O O . TRP A 1 98 ? 7.975 3.295 0.500 1.00 85.00 98 TRP A O 1
ATOM 708 N N . MET A 1 99 ? 6.305 4.692 -0.061 1.00 75.75 99 MET A N 1
ATOM 709 C CA . MET A 1 99 ? 6.901 5.202 -1.315 1.00 75.75 99 MET A CA 1
ATOM 710 C C . MET A 1 99 ? 8.313 5.792 -1.182 1.00 75.75 99 MET A C 1
ATOM 712 O O . MET A 1 99 ? 9.047 5.889 -2.160 1.00 75.75 99 MET A O 1
ATOM 716 N N . LYS A 1 100 ? 8.692 6.247 0.018 1.00 70.69 100 LYS A N 1
ATOM 717 C CA . LYS A 1 100 ? 10.017 6.830 0.305 1.00 70.69 100 LYS A CA 1
ATOM 718 C C . LYS A 1 100 ? 10.885 5.926 1.180 1.00 70.69 100 LYS A C 1
ATOM 720 O O . LYS A 1 100 ? 11.912 6.372 1.686 1.00 70.69 100 LYS A O 1
ATOM 725 N N . LYS A 1 101 ? 10.459 4.679 1.399 1.00 80.75 101 LYS A N 1
ATOM 726 C CA . LYS A 1 101 ? 11.187 3.702 2.201 1.00 80.75 101 LYS A CA 1
ATOM 727 C C . LYS A 1 101 ? 11.835 2.672 1.284 1.00 80.75 101 LYS A C 1
ATOM 729 O O . LYS A 1 101 ? 11.157 1.964 0.544 1.00 80.75 101 LYS A O 1
ATOM 734 N N . THR A 1 102 ? 13.151 2.569 1.396 1.00 83.06 102 THR A N 1
ATOM 735 C CA . THR A 1 102 ? 13.907 1.435 0.877 1.00 83.06 102 THR A CA 1
ATOM 736 C C . THR A 1 102 ? 13.828 0.285 1.878 1.00 83.06 102 THR A C 1
ATOM 738 O O . THR A 1 102 ? 13.909 0.485 3.094 1.00 83.06 102 THR A O 1
ATOM 741 N N . TRP A 1 103 ? 13.625 -0.917 1.360 1.00 83.06 103 TRP A N 1
ATOM 742 C CA . TRP A 1 103 ? 13.439 -2.152 2.102 1.00 83.06 103 TRP A CA 1
ATOM 743 C C . TRP A 1 103 ? 14.639 -3.046 1.861 1.00 83.06 103 TRP A C 1
ATOM 745 O O . TRP A 1 103 ? 15.009 -3.307 0.717 1.00 83.06 103 TRP A O 1
ATOM 755 N N . THR A 1 104 ? 15.227 -3.517 2.954 1.00 84.88 104 THR A N 1
ATOM 756 C CA . THR A 1 104 ? 16.376 -4.416 2.933 1.00 84.88 104 THR A CA 1
ATOM 757 C C . THR A 1 104 ? 16.060 -5.657 3.746 1.00 84.88 104 THR A C 1
ATOM 759 O O . THR A 1 104 ? 15.682 -5.537 4.912 1.00 84.88 104 THR A O 1
ATOM 762 N N . THR A 1 105 ? 16.228 -6.835 3.155 1.00 83.19 105 THR A N 1
ATOM 763 C CA . THR A 1 105 ? 16.192 -8.106 3.887 1.00 83.19 105 THR A CA 1
ATOM 764 C C . THR A 1 105 ? 17.211 -9.076 3.311 1.00 83.19 105 THR A C 1
ATOM 766 O O . THR A 1 105 ? 17.584 -8.973 2.143 1.00 83.19 105 THR A O 1
ATOM 769 N N . THR A 1 106 ? 17.682 -9.999 4.138 1.00 82.25 106 THR A N 1
ATOM 770 C CA . THR A 1 106 ? 18.683 -10.998 3.769 1.00 82.25 106 THR A CA 1
ATOM 771 C C . THR A 1 106 ? 18.112 -12.385 3.955 1.00 82.25 106 THR A C 1
ATOM 773 O O . THR A 1 106 ? 17.418 -12.663 4.933 1.00 82.25 106 THR A O 1
ATOM 776 N N . ALA A 1 107 ? 18.425 -13.248 3.006 1.00 79.62 107 ALA A N 1
ATOM 777 C CA . ALA A 1 107 ? 18.010 -14.627 3.016 1.00 79.62 107 ALA A CA 1
ATOM 778 C C . ALA A 1 107 ? 18.746 -15.470 4.049 1.00 79.62 107 ALA A C 1
ATOM 780 O O . ALA A 1 107 ? 19.787 -15.066 4.577 1.00 79.62 107 ALA A O 1
ATOM 781 N N . VAL A 1 108 ? 18.207 -16.662 4.307 1.00 77.31 108 VAL A N 1
ATOM 782 C CA . VAL A 1 108 ? 18.989 -17.699 4.974 1.00 77.31 108 VAL A CA 1
ATOM 783 C C . VAL A 1 108 ? 20.210 -18.028 4.111 1.00 77.31 108 VAL A C 1
ATOM 785 O O . VAL A 1 108 ? 20.255 -17.817 2.896 1.00 77.31 108 VAL A O 1
ATOM 788 N N . LYS A 1 109 ? 21.265 -18.444 4.799 1.00 77.12 109 LYS A N 1
ATOM 789 C CA . LYS A 1 109 ? 22.551 -18.757 4.210 1.00 77.12 109 LYS A CA 1
ATOM 790 C C . LYS A 1 109 ? 22.543 -20.178 3.643 1.00 77.12 109 LYS A C 1
ATOM 792 O O . LYS A 1 109 ? 22.265 -21.133 4.366 1.00 77.12 109 LYS A O 1
ATOM 797 N N . VAL A 1 110 ? 22.953 -20.305 2.387 1.00 74.50 110 VAL A N 1
A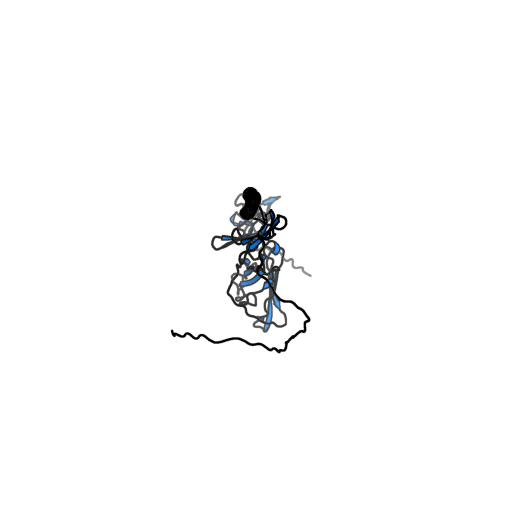TOM 798 C CA . VAL A 1 110 ? 23.066 -21.558 1.631 1.00 74.50 110 VAL A CA 1
ATOM 799 C C . VAL A 1 110 ? 24.500 -21.827 1.183 1.00 74.50 110 VAL A C 1
ATOM 801 O O . VAL A 1 110 ? 25.380 -20.970 1.274 1.00 74.50 110 VAL A O 1
ATOM 804 N N . PHE A 1 111 ? 24.749 -23.051 0.720 1.00 74.25 111 PHE A N 1
ATOM 805 C CA . PHE A 1 111 ? 26.041 -23.494 0.204 1.00 74.25 111 PHE A CA 1
ATOM 806 C C . PHE A 1 111 ? 25.913 -23.839 -1.279 1.00 74.25 111 PHE A C 1
ATOM 808 O O . PHE A 1 111 ? 25.075 -24.654 -1.663 1.00 74.25 111 PHE A O 1
ATOM 815 N N . ALA A 1 112 ? 26.762 -23.230 -2.103 1.00 73.75 112 ALA A N 1
ATOM 816 C CA . ALA A 1 112 ? 26.915 -23.589 -3.504 1.00 73.75 112 ALA A CA 1
ATOM 817 C C . ALA A 1 112 ? 27.540 -24.988 -3.634 1.00 73.75 112 ALA A C 1
ATOM 819 O O . ALA A 1 112 ? 28.143 -25.515 -2.691 1.00 73.75 112 ALA A O 1
ATOM 820 N N . ARG A 1 113 ? 27.442 -25.591 -4.822 1.00 73.12 113 ARG A N 1
ATOM 821 C CA . ARG A 1 113 ? 27.963 -26.943 -5.098 1.00 73.12 113 ARG A CA 1
ATOM 822 C C . ARG A 1 113 ? 29.480 -27.045 -4.884 1.00 73.12 113 ARG A C 1
ATOM 824 O O . ARG A 1 113 ? 29.998 -28.117 -4.584 1.00 73.12 113 ARG A O 1
ATOM 831 N N . GLU A 1 114 ? 30.170 -25.920 -5.003 1.00 77.56 114 GLU A N 1
ATOM 832 C CA . GLU A 1 114 ? 31.607 -25.723 -4.829 1.00 77.56 114 GLU A CA 1
ATOM 833 C C . GLU A 1 114 ? 32.011 -25.585 -3.344 1.00 77.56 114 GLU A C 1
ATOM 835 O O . GLU A 1 114 ? 33.190 -25.432 -3.036 1.00 77.56 114 GLU A O 1
ATOM 840 N N . GLY A 1 115 ? 31.047 -25.616 -2.414 1.00 73.94 115 GLY A N 1
ATOM 841 C CA . GLY A 1 115 ? 31.259 -25.485 -0.967 1.00 73.94 115 GLY A CA 1
ATOM 842 C C . GLY A 1 115 ? 31.356 -24.041 -0.457 1.00 73.94 115 GLY A C 1
ATOM 843 O O . GLY A 1 115 ? 31.387 -23.822 0.753 1.00 73.94 115 GLY A O 1
ATOM 844 N N . ALA A 1 116 ? 31.368 -23.048 -1.351 1.00 77.62 116 ALA A N 1
ATOM 845 C CA . ALA A 1 116 ? 31.295 -21.636 -0.986 1.00 77.62 116 ALA A CA 1
ATOM 846 C C . ALA A 1 116 ? 29.883 -21.274 -0.500 1.00 77.62 116 ALA A C 1
ATOM 848 O O . ALA A 1 116 ? 28.890 -21.653 -1.119 1.00 77.62 116 ALA A O 1
ATOM 849 N N . SER A 1 117 ? 29.781 -20.529 0.599 1.00 77.12 117 SER A N 1
ATOM 850 C CA . SER A 1 117 ? 28.491 -20.178 1.193 1.00 77.12 117 SER A CA 1
ATOM 851 C C . SER A 1 117 ? 28.047 -18.756 0.867 1.00 77.12 117 SER A C 1
ATOM 853 O O . SER A 1 117 ? 28.842 -17.823 1.002 1.00 77.12 117 SER A O 1
ATOM 855 N N . TYR A 1 118 ? 26.776 -18.589 0.512 1.00 75.56 118 TYR A N 1
ATOM 856 C CA . TYR A 1 118 ? 26.183 -17.332 0.061 1.00 75.56 118 TYR A CA 1
ATOM 857 C C . TYR A 1 118 ? 24.787 -17.112 0.660 1.00 75.56 118 TYR A C 1
ATOM 859 O O . TYR A 1 118 ? 24.185 -18.023 1.223 1.00 75.56 118 TYR A O 1
ATOM 867 N N . TYR A 1 119 ? 24.280 -15.889 0.552 1.00 77.88 119 TYR A N 1
ATOM 868 C CA . TYR A 1 119 ? 22.900 -15.522 0.851 1.00 77.88 119 TYR A CA 1
ATOM 869 C C . TYR A 1 119 ? 22.407 -14.496 -0.175 1.00 77.88 119 TYR A C 1
ATOM 871 O O . TYR A 1 119 ? 23.190 -13.719 -0.731 1.00 77.88 119 TYR A O 1
ATOM 879 N N . HIS A 1 120 ? 21.098 -14.468 -0.426 1.00 79.62 120 HIS A N 1
ATOM 880 C CA . HIS A 1 120 ? 20.491 -13.418 -1.242 1.00 79.62 120 HIS A CA 1
ATOM 881 C C . HIS A 1 120 ? 20.244 -12.166 -0.396 1.00 79.62 120 HIS A C 1
ATOM 883 O O . HIS A 1 120 ? 19.692 -12.239 0.702 1.00 79.62 120 HIS A O 1
ATOM 889 N N . SER A 1 121 ? 20.633 -11.005 -0.913 1.00 80.31 121 SER A N 1
ATOM 890 C CA . SER A 1 121 ? 20.328 -9.701 -0.333 1.00 80.31 121 SER A CA 1
ATOM 891 C C . SER A 1 121 ? 19.322 -8.978 -1.223 1.00 80.31 121 SER A C 1
ATOM 893 O O . SER A 1 121 ? 19.564 -8.723 -2.408 1.00 80.31 121 SER A O 1
ATOM 895 N N . PHE A 1 122 ? 18.169 -8.663 -0.644 1.00 77.19 122 PHE A N 1
ATOM 896 C CA . PHE A 1 122 ? 17.077 -7.961 -1.301 1.00 77.19 122 PHE A CA 1
ATOM 897 C C . PHE A 1 122 ? 17.140 -6.491 -0.918 1.00 77.19 122 PHE A C 1
ATOM 899 O O . PHE A 1 122 ? 17.018 -6.166 0.262 1.00 77.19 122 PHE A O 1
ATOM 906 N N . ASN A 1 123 ? 17.294 -5.609 -1.904 1.00 82.81 123 ASN A N 1
ATOM 907 C CA . ASN A 1 123 ? 17.244 -4.164 -1.717 1.00 82.81 123 ASN A CA 1
ATOM 908 C C . ASN A 1 123 ? 16.294 -3.548 -2.752 1.00 82.81 123 ASN A C 1
ATOM 910 O O . ASN A 1 123 ? 16.590 -3.532 -3.946 1.00 82.81 123 ASN A O 1
ATOM 914 N N . PHE A 1 124 ? 15.132 -3.073 -2.304 1.00 77.19 124 PHE A N 1
ATOM 915 C CA . PHE A 1 124 ? 14.086 -2.552 -3.187 1.00 77.19 124 PHE A CA 1
ATOM 916 C C . PHE A 1 124 ? 13.364 -1.349 -2.584 1.00 77.19 124 PHE A C 1
ATOM 918 O O . PHE A 1 124 ? 13.250 -1.214 -1.369 1.00 77.19 124 PHE A O 1
ATOM 925 N N . SER A 1 125 ? 12.813 -0.486 -3.436 1.00 80.00 125 SER A N 1
ATOM 926 C CA . SER A 1 125 ? 11.905 0.587 -3.016 1.00 80.00 125 SER A CA 1
ATOM 927 C C . SER A 1 125 ? 10.549 0.355 -3.671 1.00 80.00 125 SER A C 1
ATOM 929 O O . SER A 1 125 ? 10.453 0.295 -4.896 1.00 80.00 125 SER A O 1
ATOM 931 N N . LEU A 1 126 ? 9.496 0.197 -2.869 1.00 73.31 126 LEU A N 1
ATOM 932 C CA . LEU A 1 126 ? 8.145 0.036 -3.406 1.00 73.31 126 LEU A CA 1
ATOM 933 C C . LEU A 1 126 ? 7.719 1.328 -4.104 1.00 73.31 126 LEU A C 1
ATOM 935 O O . LEU A 1 126 ? 7.803 2.400 -3.509 1.00 73.31 126 LEU A O 1
ATOM 939 N N . LEU A 1 127 ? 7.239 1.207 -5.346 1.00 69.75 127 LEU A N 1
ATOM 940 C CA . LEU A 1 127 ? 6.765 2.329 -6.171 1.00 69.75 127 LEU A CA 1
ATOM 941 C C . LEU A 1 127 ? 7.868 3.364 -6.516 1.00 69.75 127 LEU A C 1
ATOM 943 O O . LEU A 1 127 ? 7.559 4.488 -6.910 1.00 69.75 127 LEU A O 1
ATOM 947 N N . GLY A 1 128 ? 9.146 2.980 -6.382 1.00 59.03 128 GLY A N 1
ATOM 948 C CA . GLY A 1 128 ? 10.324 3.757 -6.789 1.00 59.03 128 GLY A CA 1
ATOM 949 C C . GLY A 1 128 ? 10.971 3.255 -8.089 1.00 59.03 128 GLY A C 1
ATOM 950 O O . GLY A 1 128 ? 10.405 2.432 -8.806 1.00 59.03 128 GLY A O 1
ATOM 951 N N . GLU A 1 129 ? 12.175 3.750 -8.397 1.00 57.22 129 GLU A N 1
ATOM 952 C CA . GLU A 1 129 ? 12.975 3.244 -9.525 1.00 57.22 129 GLU A CA 1
ATOM 953 C C . GLU A 1 129 ? 13.580 1.847 -9.258 1.00 57.22 129 GLU A C 1
ATOM 955 O O . GLU A 1 129 ? 13.472 1.296 -8.163 1.00 57.22 129 GLU A O 1
ATOM 960 N N . LYS A 1 130 ? 14.189 1.285 -10.315 1.00 53.00 130 LYS A N 1
ATOM 961 C CA . LYS A 1 130 ? 14.719 -0.084 -10.473 1.00 53.00 130 LYS A CA 1
ATOM 962 C C . LYS A 1 130 ? 15.180 -0.782 -9.186 1.00 53.00 130 LYS A C 1
ATOM 964 O O . LYS A 1 130 ? 16.007 -0.270 -8.438 1.00 53.00 130 LYS A O 1
ATOM 969 N N . VAL A 1 131 ? 14.737 -2.028 -9.039 1.00 53.75 131 VAL A N 1
ATOM 970 C CA . VAL A 1 131 ? 15.179 -2.955 -7.992 1.00 53.75 131 VAL A CA 1
ATOM 971 C C . VAL A 1 131 ? 16.433 -3.716 -8.436 1.00 53.75 131 VAL A C 1
ATOM 973 O O . VAL A 1 131 ? 16.502 -4.169 -9.577 1.00 53.75 131 VAL A O 1
ATOM 976 N N . GLU A 1 132 ? 17.400 -3.888 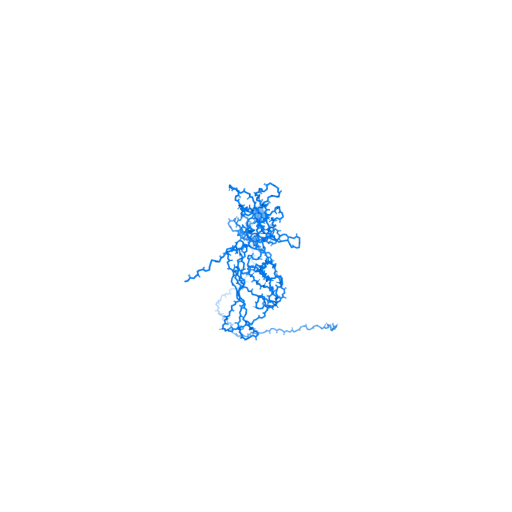-7.530 1.00 48.25 132 GLU A N 1
ATOM 977 C CA . GLU A 1 132 ? 18.600 -4.709 -7.739 1.00 48.25 132 GLU A CA 1
ATOM 978 C C . GLU A 1 132 ? 18.612 -5.872 -6.731 1.00 48.25 132 GLU A C 1
ATOM 980 O O . GLU A 1 132 ? 18.682 -5.663 -5.518 1.00 48.25 132 GLU A O 1
ATOM 985 N N . CYS A 1 133 ? 18.556 -7.108 -7.228 1.00 48.56 133 CYS A N 1
ATOM 986 C CA . CYS A 1 133 ? 18.788 -8.312 -6.427 1.00 48.56 133 CYS A CA 1
ATOM 987 C C . CYS A 1 133 ? 20.284 -8.647 -6.453 1.00 48.56 133 CYS A C 1
ATOM 989 O O . CYS A 1 133 ? 20.876 -8.677 -7.533 1.00 48.56 133 CYS A O 1
ATOM 991 N N . ARG A 1 134 ? 20.899 -8.906 -5.290 1.00 52.22 134 ARG A N 1
ATOM 992 C CA . ARG A 1 134 ? 22.345 -9.157 -5.192 1.00 52.22 134 ARG A CA 1
ATOM 993 C C . ARG A 1 134 ? 22.664 -10.376 -4.331 1.00 52.22 134 ARG A C 1
ATOM 995 O O . ARG A 1 134 ? 22.174 -10.504 -3.214 1.00 52.22 134 ARG A O 1
ATOM 1002 N N . GLU A 1 135 ? 23.543 -11.234 -4.832 1.00 50.44 135 GLU A N 1
ATOM 1003 C CA . GLU A 1 135 ? 24.134 -12.352 -4.090 1.00 50.44 135 GLU A CA 1
ATOM 1004 C C . GLU A 1 135 ? 25.335 -11.862 -3.264 1.00 50.44 135 GLU A C 1
ATOM 1006 O O . GLU A 1 135 ? 26.128 -11.044 -3.740 1.00 50.44 135 GLU A O 1
ATOM 1011 N N . VAL A 1 136 ? 25.476 -12.332 -2.021 1.00 58.44 136 VAL A N 1
ATOM 1012 C CA . VAL A 1 136 ? 26.575 -11.943 -1.120 1.00 58.44 136 VAL A CA 1
ATOM 1013 C C . VAL A 1 136 ? 27.129 -13.176 -0.396 1.00 58.44 136 VAL A C 1
ATOM 1015 O O . VAL A 1 136 ? 26.376 -14.049 0.025 1.00 58.44 136 VAL A O 1
ATOM 1018 N N . PHE A 1 137 ? 28.454 -13.259 -0.247 1.00 44.84 137 PHE A N 1
ATOM 1019 C CA . PHE A 1 137 ? 29.162 -14.380 0.388 1.00 44.84 137 PHE A CA 1
ATOM 1020 C C . PHE A 1 137 ? 29.630 -13.991 1.799 1.00 44.84 137 PHE A C 1
ATOM 1022 O O . PHE A 1 137 ? 30.328 -12.987 1.930 1.00 44.84 137 PHE A O 1
ATOM 1029 N N . ASP A 1 138 ? 29.275 -14.759 2.841 1.00 36.94 138 ASP A N 1
ATOM 1030 C CA . ASP A 1 138 ? 29.701 -14.482 4.232 1.00 36.94 138 ASP A CA 1
ATOM 1031 C C . ASP A 1 138 ? 29.626 -15.710 5.180 1.00 36.94 138 ASP A C 1
ATOM 1033 O O . ASP A 1 138 ? 29.005 -16.737 4.881 1.00 36.94 138 ASP A O 1
ATOM 1037 N N . SER A 1 139 ? 30.273 -15.622 6.346 1.00 40.00 139 SER A N 1
ATOM 1038 C CA . SER A 1 139 ? 30.608 -16.718 7.263 1.00 40.00 139 SER A CA 1
ATOM 1039 C C . SER A 1 139 ? 30.010 -16.603 8.683 1.00 40.00 139 SER A C 1
ATOM 1041 O O . SER A 1 139 ? 30.654 -16.035 9.560 1.00 40.00 139 SER A O 1
ATOM 1043 N N . SER A 1 140 ? 28.834 -17.200 8.948 1.00 42.50 140 SER A N 1
ATOM 1044 C CA . SER A 1 140 ? 28.467 -17.998 10.160 1.00 42.50 140 SER A CA 1
ATOM 1045 C C . SER A 1 140 ? 26.948 -18.322 10.186 1.00 42.50 140 SER A C 1
ATOM 1047 O O . SER A 1 140 ? 26.306 -18.174 9.145 1.00 42.50 140 SER A O 1
ATOM 1049 N N . ASP A 1 141 ? 26.421 -18.885 11.284 1.00 32.94 141 ASP A N 1
ATOM 1050 C CA . ASP A 1 141 ? 25.337 -19.896 11.291 1.00 32.94 141 ASP A CA 1
ATOM 1051 C C . ASP A 1 141 ? 23.911 -19.411 11.669 1.00 32.94 141 ASP A C 1
ATOM 1053 O O . ASP A 1 141 ? 23.706 -18.274 12.091 1.00 32.94 141 ASP A O 1
ATOM 1057 N N . ALA A 1 142 ? 22.909 -20.297 11.516 1.00 31.58 142 ALA A N 1
ATOM 1058 C CA . ALA A 1 142 ? 21.465 -19.995 11.565 1.00 31.58 142 ALA A CA 1
ATOM 1059 C C . ALA A 1 142 ? 20.631 -20.917 12.498 1.00 31.58 142 ALA A C 1
ATOM 1061 O O . ALA A 1 142 ? 21.113 -21.945 12.973 1.00 31.58 142 ALA A O 1
ATOM 1062 N N . PHE A 1 143 ? 19.353 -20.565 12.728 1.00 29.45 143 PHE A N 1
ATOM 1063 C CA . PHE A 1 143 ? 18.356 -21.355 13.482 1.00 29.45 143 PHE A CA 1
ATOM 1064 C C . PHE A 1 143 ? 16.942 -21.248 12.857 1.00 29.45 143 PHE A C 1
ATOM 1066 O O . PHE A 1 143 ? 16.677 -20.320 12.094 1.00 29.45 143 PHE A O 1
ATOM 1073 N N . SER A 1 144 ? 16.030 -22.174 13.190 1.00 37.34 144 SER A N 1
ATOM 1074 C CA . SER A 1 144 ? 14.752 -22.424 12.482 1.00 37.34 144 SER A CA 1
ATOM 1075 C C . SER A 1 144 ? 13.525 -22.429 13.408 1.00 37.34 144 SER A C 1
ATOM 1077 O O . SER A 1 144 ? 13.630 -22.982 14.498 1.00 37.34 144 SER A O 1
ATOM 1079 N N . ILE A 1 145 ? 12.344 -21.962 12.954 1.00 36.06 145 ILE A N 1
ATOM 1080 C CA . ILE A 1 145 ? 11.012 -22.277 13.543 1.00 36.06 145 ILE A CA 1
ATOM 1081 C C . ILE A 1 145 ? 9.909 -22.349 12.443 1.00 36.06 145 ILE A C 1
ATOM 1083 O O . ILE A 1 145 ? 9.959 -21.613 11.456 1.00 36.06 145 ILE A O 1
ATOM 1087 N N . ASN A 1 146 ? 8.935 -23.258 12.625 1.00 40.72 146 ASN A N 1
ATOM 1088 C CA . ASN A 1 146 ? 7.694 -23.449 11.837 1.00 40.72 146 ASN A CA 1
ATOM 1089 C C . ASN A 1 146 ? 6.605 -22.413 12.169 1.00 40.72 146 ASN A C 1
ATOM 1091 O O . ASN A 1 146 ? 6.532 -21.984 13.314 1.00 40.72 146 ASN A O 1
ATOM 1095 N N . ASP A 1 147 ? 5.642 -22.173 11.266 1.00 35.78 147 ASP A N 1
ATOM 1096 C CA . ASP A 1 147 ? 4.315 -21.706 11.710 1.00 35.78 147 ASP A CA 1
ATOM 1097 C C . ASP A 1 147 ? 3.140 -22.125 10.803 1.00 35.78 147 ASP A C 1
ATOM 1099 O O . ASP A 1 147 ? 3.330 -22.496 9.643 1.00 35.78 147 ASP A O 1
ATOM 1103 N N . GLN A 1 148 ? 1.927 -22.129 11.367 1.00 39.31 148 GLN A N 1
ATOM 1104 C CA . GLN A 1 148 ? 0.792 -22.943 10.906 1.00 39.31 148 GLN A CA 1
ATOM 1105 C C . GLN A 1 148 ? -0.315 -22.134 10.189 1.00 39.31 148 GLN A C 1
ATOM 1107 O O . GLN A 1 148 ? -0.816 -21.129 10.690 1.00 39.31 148 GLN A O 1
ATOM 1112 N N . GLU A 1 149 ? -0.751 -22.588 9.008 1.00 48.94 149 GLU A N 1
ATOM 1113 C CA . GLU A 1 149 ? -1.735 -21.876 8.174 1.00 48.94 149 GLU A CA 1
ATOM 1114 C C . GLU A 1 149 ? -3.201 -22.149 8.566 1.00 48.94 149 GLU A C 1
ATOM 1116 O O . GLU A 1 149 ? -3.707 -23.235 8.303 1.00 48.94 149 GLU A O 1
ATOM 1121 N N . THR A 1 150 ? -3.938 -21.156 9.087 1.00 37.28 150 THR A N 1
ATOM 1122 C CA . THR A 1 150 ? -5.424 -21.241 9.179 1.00 37.28 150 THR A CA 1
ATOM 1123 C C . THR A 1 150 ? -6.204 -19.935 8.964 1.00 37.28 150 THR A C 1
ATOM 1125 O O . THR A 1 150 ? -7.418 -19.988 8.777 1.00 37.28 150 THR A O 1
ATOM 1128 N N . SER A 1 151 ? -5.562 -18.764 8.901 1.00 48.97 151 SER A N 1
ATOM 1129 C CA . SER A 1 151 ? -6.236 -17.498 8.558 1.00 48.97 151 SER A CA 1
ATOM 1130 C C . SER A 1 151 ? -5.378 -16.660 7.611 1.00 48.97 151 SER A C 1
ATOM 1132 O O . SER A 1 151 ? -4.735 -15.699 8.035 1.00 48.97 151 SER A O 1
ATOM 1134 N N . ARG A 1 152 ? -5.307 -17.052 6.330 1.00 54.56 152 ARG A N 1
ATOM 1135 C CA . ARG A 1 152 ? -4.501 -16.317 5.342 1.00 54.56 152 ARG A CA 1
ATOM 1136 C C . ARG A 1 152 ? -5.058 -14.886 5.189 1.00 54.56 152 ARG A C 1
ATOM 1138 O O . ARG A 1 152 ? -6.221 -14.746 4.805 1.00 54.56 152 ARG A O 1
ATOM 1145 N N . PRO A 1 153 ? -4.272 -13.846 5.523 1.00 56.78 153 PRO A N 1
ATOM 1146 C CA . PRO A 1 153 ? -4.723 -12.461 5.470 1.00 56.78 153 PRO A CA 1
ATOM 1147 C C . PRO A 1 153 ? -4.911 -11.985 4.026 1.00 56.78 153 PRO A C 1
ATOM 1149 O O . PRO A 1 153 ? -4.594 -12.678 3.056 1.00 56.78 153 PRO A O 1
ATOM 1152 N N . LEU A 1 154 ? -5.451 -10.776 3.897 1.00 73.19 154 LEU A N 1
ATOM 1153 C CA . LEU A 1 154 ? -5.683 -10.121 2.621 1.00 73.19 154 LEU A CA 1
ATOM 1154 C C . LEU A 1 154 ? -4.355 -9.625 2.014 1.00 73.19 154 LEU A C 1
ATOM 1156 O O . LEU A 1 154 ? -3.987 -8.463 2.154 1.00 73.19 154 LEU A O 1
ATOM 1160 N N . ASP A 1 155 ? -3.617 -10.545 1.402 1.00 84.81 155 ASP A N 1
ATOM 1161 C CA . ASP A 1 155 ? -2.329 -10.281 0.760 1.00 84.81 155 ASP A CA 1
ATOM 1162 C C . ASP A 1 155 ? -2.496 -9.519 -0.573 1.00 84.81 155 ASP A C 1
ATOM 1164 O O . ASP A 1 155 ? -3.341 -9.868 -1.402 1.00 84.81 155 ASP A O 1
ATOM 1168 N N . VAL A 1 156 ? -1.649 -8.510 -0.801 1.00 85.81 156 VAL A N 1
ATOM 1169 C CA . VAL A 1 156 ? -1.505 -7.780 -2.075 1.00 85.81 156 VAL A CA 1
ATOM 1170 C C . VAL A 1 156 ? -0.123 -8.069 -2.658 1.00 85.81 156 VAL A C 1
ATOM 1172 O O . VAL A 1 156 ? 0.883 -7.937 -1.962 1.00 85.81 156 VAL A O 1
ATOM 1175 N N . HIS A 1 157 ? -0.055 -8.451 -3.933 1.00 86.94 157 HIS A N 1
ATOM 1176 C CA . HIS A 1 157 ? 1.192 -8.852 -4.591 1.00 86.94 157 HIS A CA 1
ATOM 1177 C C . HIS A 1 157 ? 1.685 -7.776 -5.565 1.00 86.94 157 HIS A C 1
ATOM 1179 O O . HIS A 1 157 ? 1.034 -7.494 -6.569 1.00 86.94 157 HIS A O 1
ATOM 1185 N N . PHE A 1 158 ? 2.862 -7.217 -5.292 1.00 85.38 158 PHE A N 1
ATOM 1186 C CA . PHE A 1 158 ? 3.580 -6.316 -6.189 1.00 85.38 158 PHE A CA 1
ATOM 1187 C C . PHE A 1 158 ? 4.554 -7.131 -7.033 1.00 85.38 158 PHE A C 1
ATOM 1189 O O . PHE A 1 158 ? 5.500 -7.710 -6.496 1.00 85.38 158 PHE A O 1
ATOM 1196 N N . TRP A 1 159 ? 4.310 -7.175 -8.339 1.00 83.56 159 TRP A N 1
ATOM 1197 C CA . TRP A 1 159 ? 5.155 -7.865 -9.307 1.00 83.56 159 TRP A CA 1
ATOM 1198 C C . TRP A 1 159 ? 6.169 -6.888 -9.901 1.00 83.56 159 TRP A C 1
ATOM 1200 O O . TRP A 1 159 ? 5.803 -5.818 -10.386 1.00 83.56 159 TRP A O 1
ATOM 1210 N N . PHE A 1 160 ? 7.441 -7.266 -9.853 1.00 79.50 160 PHE A N 1
ATOM 1211 C CA . PHE A 1 160 ? 8.555 -6.550 -10.456 1.00 79.50 160 PHE A CA 1
ATOM 1212 C C . PHE A 1 160 ? 9.154 -7.433 -11.550 1.00 79.50 160 PHE A C 1
ATOM 1214 O O . PHE A 1 160 ? 9.820 -8.434 -11.264 1.00 79.50 160 PHE A O 1
ATOM 1221 N N . ASP A 1 161 ? 8.900 -7.056 -12.801 1.00 71.44 161 ASP A N 1
ATOM 1222 C CA . ASP A 1 161 ? 9.470 -7.720 -13.971 1.00 71.44 161 ASP A CA 1
ATOM 1223 C C . ASP A 1 161 ? 10.987 -7.505 -14.061 1.00 71.44 161 ASP A C 1
ATOM 1225 O O . ASP A 1 161 ? 11.535 -6.496 -13.603 1.00 71.44 161 ASP A O 1
ATOM 1229 N N . SER A 1 162 ? 11.679 -8.458 -14.687 1.00 67.81 162 SER A N 1
ATOM 1230 C CA . SER A 1 162 ? 13.138 -8.462 -14.750 1.00 67.81 162 SER A CA 1
ATOM 1231 C C . SER A 1 162 ? 13.688 -7.250 -15.509 1.00 67.81 162 SER A C 1
ATOM 1233 O O . SER A 1 162 ? 13.471 -7.108 -16.715 1.00 67.81 162 SER A O 1
ATOM 1235 N N . VAL A 1 163 ? 14.511 -6.431 -14.852 1.00 55.09 163 VAL A N 1
ATOM 1236 C CA . VAL A 1 163 ? 15.327 -5.398 -15.517 1.00 55.09 163 VAL A CA 1
ATOM 1237 C C . VAL A 1 163 ? 16.716 -5.973 -15.831 1.00 55.09 163 VAL A C 1
ATOM 1239 O O . VAL A 1 163 ? 17.740 -5.442 -15.407 1.00 55.09 163 VAL A O 1
ATOM 1242 N N . GLY A 1 164 ? 16.753 -7.102 -16.545 1.00 55.94 164 GLY A N 1
ATOM 1243 C CA . GLY A 1 164 ? 17.970 -7.878 -16.790 1.00 55.94 164 GLY A CA 1
ATOM 1244 C C . GLY A 1 164 ? 17.936 -8.665 -18.101 1.00 55.94 164 GLY A C 1
ATOM 1245 O O . GLY A 1 164 ? 16.882 -8.856 -18.703 1.00 55.94 164 GLY A O 1
ATOM 1246 N N . VAL A 1 165 ? 19.111 -9.101 -18.556 1.00 58.66 165 VAL A N 1
ATOM 1247 C CA . VAL A 1 165 ? 19.247 -9.972 -19.733 1.00 58.66 165 VAL A CA 1
ATOM 1248 C C . VAL A 1 165 ? 18.882 -11.407 -19.324 1.00 58.66 165 VAL A C 1
ATOM 1250 O O . VAL A 1 165 ? 19.354 -11.845 -18.273 1.00 58.66 165 VAL A O 1
ATOM 1253 N N . PRO A 1 166 ? 18.084 -12.151 -20.115 1.00 73.19 166 PRO A N 1
ATOM 1254 C CA . PRO A 1 166 ? 17.830 -13.569 -19.869 1.00 73.19 166 PRO A CA 1
ATOM 1255 C C . PRO A 1 166 ? 19.121 -14.374 -19.700 1.00 73.19 166 PRO A C 1
ATOM 1257 O O . PRO A 1 166 ? 20.080 -14.180 -20.449 1.00 73.19 166 PRO A O 1
ATOM 1260 N N . SER A 1 167 ? 19.129 -15.296 -18.740 1.00 76.94 167 SER A N 1
ATOM 1261 C CA . SER A 1 167 ? 20.224 -16.245 -18.528 1.00 76.94 167 SER A CA 1
ATOM 1262 C C . SER A 1 167 ? 19.848 -17.627 -19.071 1.00 76.94 167 SER A C 1
ATOM 1264 O O . SER A 1 167 ? 18.677 -17.898 -19.340 1.00 76.94 167 SER A O 1
ATOM 1266 N N . GLU A 1 168 ? 20.826 -18.527 -19.210 1.00 79.19 168 GLU A N 1
ATOM 1267 C CA . GLU A 1 168 ? 20.549 -19.927 -19.576 1.00 79.19 168 GLU A CA 1
ATOM 1268 C C . GLU A 1 168 ? 19.661 -20.633 -18.535 1.00 79.19 168 GLU A C 1
ATOM 1270 O O . GLU A 1 168 ? 18.847 -21.480 -18.897 1.00 79.19 168 GLU A O 1
ATOM 1275 N N . ALA A 1 169 ? 19.775 -20.249 -17.257 1.00 81.06 169 ALA A N 1
ATOM 1276 C CA . ALA A 1 169 ? 18.952 -20.773 -16.166 1.00 81.06 169 ALA A CA 1
ATOM 1277 C C . ALA A 1 169 ? 17.536 -20.168 -16.141 1.00 81.06 169 ALA A C 1
ATOM 1279 O O . ALA A 1 169 ? 16.566 -20.888 -15.917 1.00 81.06 169 ALA A O 1
ATOM 1280 N N . CYS A 1 170 ? 17.408 -18.865 -16.418 1.00 83.44 170 CYS A N 1
ATOM 1281 C CA . CYS A 1 170 ? 16.142 -18.130 -16.401 1.00 83.44 170 CYS A CA 1
ATOM 1282 C C . CYS A 1 170 ? 15.890 -17.450 -17.765 1.00 83.44 170 CYS A C 1
ATOM 1284 O O . CYS A 1 170 ? 16.157 -16.253 -17.926 1.00 83.44 170 CYS A O 1
ATOM 1286 N N . PRO A 1 171 ? 15.309 -18.167 -18.755 1.00 81.62 171 PRO A N 1
ATOM 1287 C CA . PRO A 1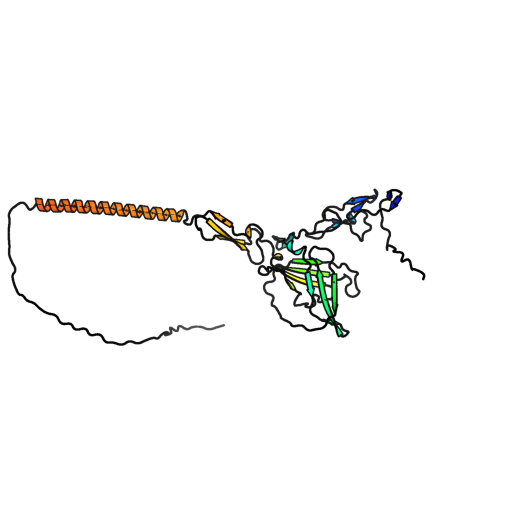 171 ? 15.057 -17.641 -20.104 1.00 81.62 171 PRO A CA 1
ATOM 1288 C C . PRO A 1 171 ? 14.067 -16.467 -20.170 1.00 81.62 171 PRO A C 1
ATOM 1290 O O . PRO A 1 171 ? 13.947 -15.815 -21.205 1.00 81.62 171 PRO A O 1
ATOM 1293 N N . ARG A 1 172 ? 13.331 -16.211 -19.081 1.00 76.06 172 ARG A N 1
ATOM 1294 C CA . ARG A 1 172 ? 12.410 -15.072 -18.921 1.00 76.06 172 ARG A CA 1
ATOM 1295 C C . ARG A 1 172 ? 12.982 -13.954 -18.036 1.00 76.06 172 ARG A C 1
ATOM 1297 O O . ARG A 1 172 ? 12.263 -13.008 -17.741 1.00 76.06 172 ARG A O 1
ATOM 1304 N N . GLY A 1 173 ? 14.248 -14.063 -17.628 1.00 79.50 173 GLY A N 1
ATOM 1305 C CA . GLY A 1 173 ? 14.846 -13.221 -16.594 1.00 79.50 173 GLY A CA 1
ATOM 1306 C C . GLY A 1 173 ? 14.352 -13.569 -15.185 1.00 79.50 173 GLY A C 1
ATOM 1307 O O . GLY A 1 173 ? 13.557 -14.492 -14.998 1.00 79.50 173 GLY A O 1
ATOM 1308 N N . ASN A 1 174 ? 14.849 -12.822 -14.197 1.00 81.12 174 ASN A N 1
ATOM 1309 C CA . ASN A 1 174 ? 14.523 -13.014 -12.784 1.00 81.12 174 ASN A CA 1
ATOM 1310 C C . ASN A 1 174 ? 13.400 -12.051 -12.375 1.00 81.12 174 ASN A C 1
ATOM 1312 O O . ASN A 1 174 ? 13.543 -10.840 -12.551 1.00 81.12 174 ASN A O 1
ATOM 1316 N N . ALA A 1 175 ? 12.315 -12.570 -11.807 1.00 82.69 175 ALA A N 1
ATOM 1317 C CA . ALA A 1 175 ? 11.185 -11.781 -11.322 1.00 82.69 175 ALA A CA 1
ATOM 1318 C C . ALA A 1 175 ? 11.219 -11.662 -9.793 1.00 82.69 175 ALA A C 1
ATOM 1320 O O . ALA A 1 175 ? 11.649 -12.587 -9.103 1.00 82.69 175 ALA A O 1
ATOM 1321 N N . LEU A 1 176 ? 10.719 -10.548 -9.256 1.00 83.56 176 LEU A N 1
ATOM 1322 C CA . LEU A 1 176 ? 10.555 -10.348 -7.816 1.00 83.56 176 LEU A CA 1
ATOM 1323 C C . LEU A 1 176 ? 9.087 -10.072 -7.484 1.00 83.56 176 LEU A C 1
ATOM 1325 O O . LEU A 1 176 ? 8.455 -9.200 -8.073 1.00 83.56 176 LEU A O 1
ATOM 1329 N N . VAL A 1 177 ? 8.560 -10.784 -6.492 1.00 87.44 177 VAL A N 1
ATOM 1330 C CA . VAL A 1 177 ? 7.230 -10.565 -5.922 1.00 87.44 177 VAL A CA 1
ATOM 1331 C C . VAL A 1 177 ? 7.378 -10.073 -4.494 1.00 87.44 177 VAL A C 1
ATOM 1333 O O . VAL A 1 177 ? 7.978 -10.741 -3.652 1.00 87.44 177 VAL A O 1
ATOM 1336 N N . ILE A 1 178 ? 6.792 -8.916 -4.199 1.00 88.06 178 ILE A N 1
ATOM 1337 C CA . ILE A 1 178 ? 6.655 -8.423 -2.829 1.00 88.06 178 ILE A CA 1
ATOM 1338 C C . ILE A 1 178 ? 5.200 -8.583 -2.402 1.00 88.06 178 ILE A C 1
ATOM 1340 O O . ILE A 1 178 ? 4.305 -7.964 -2.972 1.00 88.06 178 ILE A O 1
ATOM 1344 N N . THR A 1 179 ? 4.954 -9.404 -1.386 1.00 89.81 179 THR A N 1
ATOM 1345 C CA . THR A 1 179 ? 3.626 -9.570 -0.791 1.00 89.81 179 THR A CA 1
ATOM 1346 C C . THR A 1 179 ? 3.454 -8.606 0.374 1.00 89.81 179 THR A C 1
ATOM 1348 O O . THR A 1 179 ? 4.060 -8.793 1.427 1.00 89.81 179 THR A O 1
ATOM 1351 N N . ALA A 1 180 ? 2.600 -7.601 0.220 1.00 90.31 180 ALA A N 1
ATOM 1352 C CA . ALA A 1 180 ? 2.116 -6.795 1.330 1.00 90.31 180 ALA A CA 1
ATOM 1353 C C . ALA A 1 180 ? 1.015 -7.565 2.066 1.00 90.31 180 ALA A C 1
ATOM 1355 O O . ALA A 1 180 ? -0.024 -7.882 1.492 1.00 90.31 180 ALA A O 1
ATOM 1356 N N . ARG A 1 181 ? 1.260 -7.875 3.337 1.00 89.94 181 ARG A N 1
ATOM 1357 C CA . ARG A 1 181 ? 0.425 -8.721 4.184 1.00 89.94 181 ARG A CA 1
ATOM 1358 C C . ARG A 1 181 ? -0.215 -7.907 5.304 1.00 89.94 181 ARG A C 1
ATOM 1360 O O . ARG A 1 181 ? 0.481 -7.405 6.190 1.00 89.94 181 ARG A O 1
ATOM 1367 N N . CYS A 1 182 ? -1.544 -7.804 5.283 1.00 89.12 182 CYS A N 1
ATOM 1368 C CA . CYS A 1 182 ? -2.309 -7.107 6.315 1.00 89.12 182 CYS A CA 1
ATOM 1369 C C . CYS A 1 182 ? -2.087 -7.720 7.709 1.00 89.12 182 CYS A C 1
ATOM 1371 O O . CYS A 1 182 ? -2.470 -8.862 7.969 1.00 89.12 182 CYS A O 1
ATOM 1373 N N . MET A 1 183 ? -1.526 -6.929 8.627 1.00 87.56 183 MET A N 1
ATOM 1374 C CA . MET A 1 183 ? -1.435 -7.242 10.054 1.00 87.56 183 MET A CA 1
ATOM 1375 C C . MET A 1 183 ? -1.832 -6.015 10.893 1.00 87.56 183 MET A C 1
ATOM 1377 O O . MET A 1 183 ? -0.974 -5.183 11.195 1.00 87.56 183 MET A O 1
ATOM 1381 N N . PRO A 1 184 ? -3.105 -5.890 11.326 1.00 84.44 184 PRO A N 1
ATOM 1382 C CA . PRO A 1 184 ? -3.602 -4.697 12.027 1.00 84.44 184 PRO A CA 1
ATOM 1383 C C . PRO A 1 184 ? -2.857 -4.353 13.328 1.00 84.44 184 PRO A C 1
ATOM 1385 O O . PRO A 1 184 ? -2.792 -3.194 13.734 1.00 84.44 184 PRO A O 1
ATOM 1388 N N . THR A 1 185 ? -2.264 -5.351 13.987 1.00 83.00 185 THR A N 1
ATOM 1389 C CA . THR A 1 185 ? -1.461 -5.188 15.210 1.00 83.00 185 THR A CA 1
ATOM 1390 C C . THR A 1 185 ? -0.054 -4.637 14.947 1.00 83.00 185 THR A C 1
ATOM 1392 O O . THR A 1 185 ? 0.570 -4.076 15.852 1.00 83.00 185 THR A O 1
ATOM 1395 N N . LYS A 1 186 ? 0.462 -4.769 13.720 1.00 87.31 186 LYS A N 1
ATOM 1396 C CA . LYS A 1 186 ? 1.872 -4.557 13.368 1.00 87.31 186 LYS A CA 1
ATOM 1397 C C . LYS A 1 186 ? 2.070 -3.144 12.809 1.00 87.31 186 LYS A C 1
ATOM 1399 O O . LYS A 1 186 ? 2.070 -2.910 11.607 1.00 87.31 186 LYS A O 1
ATOM 1404 N N . LYS A 1 187 ? 2.170 -2.165 13.719 1.00 84.94 187 LYS A N 1
ATOM 1405 C CA . LYS A 1 187 ? 2.267 -0.725 13.383 1.00 84.94 187 LYS A CA 1
ATOM 1406 C C . LYS A 1 187 ? 3.538 -0.343 12.621 1.00 84.94 187 LYS A C 1
ATOM 1408 O O . LYS A 1 187 ? 3.515 0.599 11.831 1.00 84.94 187 LYS A O 1
ATOM 1413 N N . GLN A 1 188 ? 4.645 -1.020 12.918 1.00 86.00 188 GLN A N 1
ATOM 1414 C CA . GLN A 1 188 ? 5.893 -0.874 12.179 1.00 86.00 188 GLN A CA 1
ATOM 1415 C C . GLN A 1 188 ? 5.973 -2.004 11.149 1.00 86.00 188 GLN A C 1
ATOM 1417 O O . GLN A 1 188 ? 5.790 -3.157 11.539 1.00 86.00 188 GLN A O 1
ATOM 1422 N N . PRO A 1 189 ? 6.249 -1.696 9.873 1.00 88.50 189 PRO A N 1
ATOM 1423 C CA . PRO A 1 189 ? 6.302 -2.709 8.837 1.00 88.50 189 PRO A CA 1
ATOM 1424 C C . PRO A 1 189 ? 7.598 -3.514 8.931 1.00 88.50 189 PRO A C 1
ATOM 1426 O O . PRO A 1 189 ? 8.697 -2.947 8.894 1.00 88.50 189 PRO A O 1
ATOM 1429 N N . GLU A 1 190 ? 7.454 -4.831 8.993 1.00 89.62 190 GLU A N 1
ATOM 1430 C CA . GLU A 1 190 ? 8.550 -5.798 9.065 1.00 89.62 190 GLU A CA 1
ATOM 1431 C C . GLU A 1 190 ? 8.623 -6.589 7.763 1.00 89.62 190 GLU A C 1
ATOM 1433 O O . GLU A 1 190 ? 7.593 -6.890 7.162 1.00 89.62 190 GLU A O 1
ATOM 1438 N N . ILE A 1 191 ? 9.834 -6.926 7.329 1.00 88.88 191 ILE A N 1
ATOM 1439 C CA . ILE A 1 191 ? 10.075 -7.692 6.111 1.00 88.88 191 ILE A CA 1
ATOM 1440 C C . ILE A 1 191 ? 10.681 -9.052 6.452 1.00 88.88 191 ILE A C 1
ATOM 1442 O O . ILE A 1 191 ? 11.639 -9.140 7.217 1.00 88.88 191 ILE A O 1
ATOM 1446 N N . ARG A 1 192 ? 10.142 -10.108 5.846 1.00 87.25 192 ARG A N 1
ATOM 1447 C CA . ARG A 1 192 ? 10.601 -11.491 5.998 1.00 87.25 192 ARG A CA 1
ATOM 1448 C C . ARG A 1 192 ? 10.467 -12.260 4.690 1.00 87.25 192 ARG A C 1
ATOM 1450 O O . ARG A 1 192 ? 9.811 -11.803 3.757 1.00 87.25 192 ARG A O 1
ATOM 1457 N N . LEU A 1 193 ? 11.055 -13.447 4.636 1.00 86.38 193 LEU A N 1
ATOM 1458 C CA . LEU A 1 193 ? 10.925 -14.359 3.501 1.00 86.38 193 LEU A CA 1
ATOM 1459 C C . LEU A 1 193 ? 9.897 -15.470 3.800 1.00 86.38 193 LEU A C 1
ATOM 1461 O O . LEU A 1 193 ? 9.516 -15.661 4.964 1.00 86.38 193 LEU A O 1
ATOM 1465 N N . PRO A 1 194 ? 9.394 -16.181 2.775 1.00 85.19 194 PRO A N 1
ATOM 1466 C CA . PRO A 1 194 ? 8.512 -17.328 2.963 1.00 85.19 194 PRO A CA 1
ATOM 1467 C C . PRO A 1 194 ? 9.227 -18.468 3.698 1.00 85.19 194 PRO A C 1
ATOM 1469 O O . PRO A 1 194 ? 10.338 -18.836 3.338 1.00 85.19 194 PRO A O 1
ATOM 1472 N N . HIS A 1 195 ? 8.567 -19.110 4.666 1.00 83.38 195 HIS A N 1
ATOM 1473 C CA . HIS A 1 195 ? 9.145 -20.274 5.364 1.00 83.38 195 HIS A CA 1
ATOM 1474 C C . HIS A 1 195 ? 9.399 -21.469 4.426 1.00 83.38 195 HIS A C 1
ATOM 1476 O O . HIS A 1 195 ? 10.264 -22.292 4.699 1.00 83.38 195 HIS A O 1
ATOM 1482 N N . THR A 1 196 ? 8.654 -21.560 3.319 1.00 80.81 196 THR A N 1
ATOM 1483 C CA . THR A 1 196 ? 8.807 -22.595 2.283 1.00 80.81 196 THR A CA 1
ATOM 1484 C C . THR A 1 196 ? 10.033 -22.390 1.396 1.00 80.81 196 THR A C 1
ATOM 1486 O O . THR A 1 196 ? 10.550 -23.360 0.858 1.00 80.81 196 THR A O 1
ATOM 1489 N N . CYS A 1 197 ? 10.479 -21.141 1.240 1.00 82.81 197 CYS A N 1
ATOM 1490 C CA . CYS A 1 197 ? 11.646 -20.748 0.456 1.00 82.81 197 CYS A CA 1
ATOM 1491 C C . CYS A 1 197 ? 12.478 -19.790 1.332 1.00 82.81 197 CYS A C 1
ATOM 1493 O O . CYS A 1 197 ? 12.421 -18.574 1.120 1.00 82.81 197 CYS A O 1
ATOM 1495 N N . PRO A 1 198 ? 13.198 -20.298 2.356 1.00 81.50 198 PRO A N 1
ATOM 1496 C CA . PRO A 1 198 ? 13.923 -19.465 3.326 1.00 81.50 198 PRO A CA 1
ATOM 1497 C C . PRO A 1 198 ? 15.025 -18.615 2.672 1.00 81.50 198 PRO A C 1
ATOM 1499 O O . PRO A 1 198 ? 15.423 -17.579 3.207 1.00 81.50 198 PRO A O 1
ATOM 1502 N N . ASP A 1 199 ? 15.450 -19.016 1.474 1.00 81.50 199 ASP A N 1
ATOM 1503 C CA . ASP A 1 199 ? 16.434 -18.317 0.653 1.00 81.50 199 ASP A CA 1
ATOM 1504 C C . ASP A 1 199 ? 15.785 -17.222 -0.224 1.00 81.50 199 ASP A C 1
ATOM 1506 O O . ASP A 1 199 ? 16.441 -16.569 -1.033 1.00 81.50 199 ASP A O 1
ATOM 1510 N N . GLY A 1 200 ? 14.471 -17.013 -0.095 1.00 81.94 200 GLY A N 1
ATOM 1511 C CA . GLY A 1 200 ? 13.683 -16.051 -0.868 1.00 81.94 200 GLY A CA 1
ATOM 1512 C C . GLY A 1 200 ? 13.361 -16.497 -2.295 1.00 81.94 200 GLY A C 1
ATOM 1513 O O . GLY A 1 200 ? 12.681 -15.771 -3.006 1.00 81.94 200 GLY A O 1
ATOM 1514 N N . THR A 1 201 ? 13.806 -17.677 -2.723 1.00 85.31 201 THR A N 1
ATOM 1515 C CA . THR A 1 201 ? 13.435 -18.320 -3.992 1.00 85.31 201 THR A CA 1
ATOM 1516 C C . THR A 1 201 ? 13.458 -19.840 -3.823 1.00 85.31 201 THR A C 1
ATOM 1518 O O . THR A 1 201 ? 14.154 -20.349 -2.947 1.00 85.31 201 THR A O 1
ATOM 1521 N N . CYS A 1 202 ? 12.679 -20.559 -4.633 1.00 83.62 202 CYS A N 1
ATOM 1522 C CA . CYS A 1 202 ? 12.687 -22.025 -4.693 1.00 83.62 202 CYS A CA 1
ATOM 1523 C C . CYS A 1 202 ? 13.121 -22.573 -6.070 1.00 83.62 202 CYS A C 1
ATOM 1525 O O . CYS A 1 202 ? 13.356 -23.772 -6.193 1.00 83.62 202 CYS A O 1
ATOM 1527 N N . ASP A 1 203 ? 13.219 -21.725 -7.101 1.00 83.00 203 ASP A N 1
ATOM 1528 C CA . ASP A 1 203 ? 13.583 -22.097 -8.478 1.00 83.00 203 ASP A CA 1
ATOM 1529 C C . ASP A 1 203 ? 14.782 -21.300 -9.037 1.00 83.00 203 ASP A C 1
ATOM 1531 O O . ASP A 1 203 ? 15.282 -21.623 -10.111 1.00 83.00 203 ASP A O 1
ATOM 1535 N N . GLY A 1 204 ? 15.255 -20.272 -8.320 1.00 80.62 204 GLY A N 1
ATOM 1536 C CA . GLY A 1 204 ? 16.336 -19.378 -8.748 1.00 80.62 204 GLY A CA 1
ATOM 1537 C C . GLY A 1 204 ? 15.906 -18.262 -9.710 1.00 80.62 204 GLY A C 1
ATOM 1538 O O . GLY A 1 204 ? 16.717 -17.389 -10.014 1.00 80.62 204 GLY A O 1
ATOM 1539 N N . CYS A 1 205 ? 14.647 -18.253 -10.163 1.00 82.81 205 CYS A N 1
ATOM 1540 C CA . CYS A 1 205 ? 14.129 -17.280 -11.129 1.00 82.81 205 CYS A CA 1
ATOM 1541 C C . CYS A 1 205 ? 13.030 -16.389 -10.537 1.00 82.81 205 CYS A C 1
ATOM 1543 O O . CYS A 1 205 ? 12.966 -15.202 -10.862 1.00 82.81 205 CYS A O 1
ATOM 1545 N N . LEU A 1 206 ? 12.173 -16.933 -9.670 1.00 84.00 206 LEU A N 1
ATOM 1546 C CA . LEU A 1 206 ? 11.148 -16.199 -8.941 1.00 84.00 206 LEU A CA 1
ATOM 1547 C C . LEU A 1 206 ? 11.608 -15.950 -7.505 1.00 84.00 206 LEU A C 1
ATOM 1549 O O . LEU A 1 206 ? 11.739 -16.872 -6.696 1.00 84.00 206 LEU A O 1
ATOM 1553 N N . PHE A 1 207 ? 11.811 -14.680 -7.181 1.00 85.94 207 PHE A N 1
ATOM 1554 C CA . PHE A 1 207 ? 12.127 -14.218 -5.840 1.00 85.94 207 PHE A CA 1
ATOM 1555 C C . PHE A 1 207 ? 10.870 -13.702 -5.137 1.00 85.94 207 PHE A C 1
ATOM 1557 O O . PHE A 1 207 ? 10.025 -13.053 -5.751 1.00 85.94 207 PHE A O 1
ATOM 1564 N N . HIS A 1 2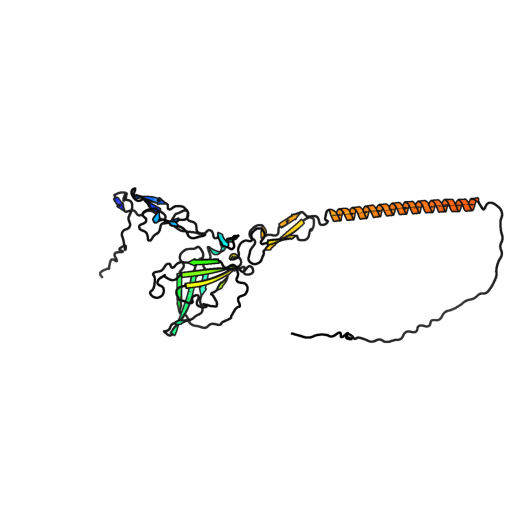08 ? 10.741 -13.966 -3.839 1.00 86.06 208 HIS A N 1
ATOM 1565 C CA . HIS A 1 208 ? 9.556 -13.642 -3.050 1.00 86.06 208 HIS A CA 1
ATOM 1566 C C . HIS A 1 208 ? 9.939 -13.134 -1.659 1.00 86.06 208 HIS A C 1
ATOM 1568 O O . HIS A 1 208 ? 10.615 -13.828 -0.903 1.00 86.06 208 HIS A O 1
ATOM 1574 N N . ALA A 1 209 ? 9.458 -11.943 -1.296 1.00 88.75 209 ALA A N 1
ATOM 1575 C CA . ALA A 1 209 ? 9.513 -11.429 0.072 1.00 88.75 209 ALA A CA 1
ATOM 1576 C C . ALA A 1 209 ? 8.129 -10.963 0.550 1.00 88.75 209 ALA A C 1
ATOM 1578 O O . ALA A 1 209 ? 7.255 -10.620 -0.247 1.00 88.75 209 ALA A O 1
ATOM 1579 N N . ILE A 1 210 ? 7.924 -10.948 1.865 1.00 88.94 210 ILE A N 1
ATOM 1580 C CA . ILE A 1 210 ? 6.659 -10.614 2.523 1.00 88.94 210 ILE A CA 1
ATOM 1581 C C . ILE A 1 210 ? 6.899 -9.419 3.451 1.00 88.94 210 ILE A C 1
ATOM 1583 O O . ILE A 1 210 ? 7.781 -9.469 4.307 1.00 88.94 210 ILE A O 1
ATOM 1587 N N . ILE A 1 211 ? 6.109 -8.355 3.301 1.00 91.44 211 ILE A N 1
ATOM 1588 C CA . ILE A 1 211 ? 6.081 -7.208 4.215 1.00 91.44 211 ILE A CA 1
ATOM 1589 C C . ILE A 1 211 ? 4.789 -7.264 5.017 1.00 91.44 211 ILE A C 1
ATOM 1591 O O . ILE A 1 211 ? 3.701 -7.139 4.463 1.00 91.44 211 ILE A O 1
ATOM 1595 N N . GLU A 1 212 ? 4.907 -7.399 6.329 1.00 90.44 212 GLU A N 1
ATOM 1596 C CA . GLU A 1 212 ? 3.776 -7.449 7.248 1.00 90.44 212 GLU A CA 1
ATOM 1597 C C . GLU A 1 212 ? 3.580 -6.106 7.940 1.00 90.44 212 GLU A C 1
ATOM 1599 O O . GLU A 1 212 ? 4.496 -5.614 8.606 1.00 90.44 212 GLU A O 1
ATOM 1604 N N . SER A 1 213 ? 2.391 -5.510 7.806 1.00 90.44 213 SER A N 1
ATOM 1605 C CA . SER A 1 213 ? 2.083 -4.245 8.481 1.00 90.44 213 SER A CA 1
ATOM 1606 C C . SER A 1 213 ? 0.597 -3.899 8.525 1.00 90.44 213 SER A C 1
ATOM 1608 O O . SER A 1 213 ? -0.215 -4.433 7.770 1.00 90.44 213 SER A O 1
ATOM 1610 N N . VAL A 1 214 ? 0.263 -2.899 9.340 1.00 88.69 214 VAL A N 1
ATOM 1611 C CA . VAL A 1 214 ? -1.061 -2.266 9.395 1.00 88.69 214 VAL A CA 1
ATOM 1612 C C . VAL A 1 214 ? -1.421 -1.523 8.097 1.00 88.69 214 VAL A C 1
ATOM 1614 O O . VAL A 1 214 ? -2.576 -1.541 7.695 1.00 88.69 214 VAL A O 1
ATOM 1617 N N . GLN A 1 215 ? -0.450 -0.928 7.389 1.00 89.44 215 GLN A N 1
ATOM 1618 C CA . GLN A 1 215 ? -0.687 -0.235 6.107 1.00 89.44 215 GLN A CA 1
ATOM 1619 C C . GLN A 1 215 ? -1.006 -1.191 4.951 1.00 89.44 215 GLN A C 1
ATOM 1621 O O . GLN A 1 215 ? -1.620 -0.786 3.973 1.00 89.44 215 GLN A O 1
ATOM 1626 N N . ALA A 1 216 ? -0.627 -2.467 5.068 1.00 90.25 216 ALA A N 1
ATOM 1627 C CA . ALA A 1 216 ? -1.004 -3.497 4.103 1.00 90.25 216 ALA A CA 1
ATOM 1628 C C . ALA A 1 216 ? -2.469 -3.952 4.259 1.00 90.25 216 ALA A C 1
ATOM 1630 O O . ALA A 1 216 ? -2.917 -4.828 3.527 1.00 90.25 216 ALA A O 1
ATOM 1631 N N . CYS A 1 217 ? -3.210 -3.393 5.220 1.00 89.81 217 CYS A N 1
ATOM 1632 C CA . CYS A 1 217 ? -4.643 -3.606 5.352 1.00 89.81 217 CYS A CA 1
ATOM 1633 C C . CYS A 1 217 ? -5.431 -2.583 4.519 1.00 89.81 217 CYS A C 1
ATOM 1635 O O . CYS A 1 217 ? -5.041 -1.415 4.458 1.00 89.81 217 CYS A O 1
ATOM 1637 N N . PRO A 1 218 ? -6.559 -2.987 3.913 1.00 90.75 218 PRO A N 1
ATOM 1638 C CA . PRO A 1 218 ? -7.462 -2.074 3.235 1.00 90.75 218 PRO A CA 1
ATOM 1639 C C . PRO A 1 218 ? -8.099 -1.104 4.230 1.00 90.75 218 PRO A C 1
ATOM 1641 O O . PRO A 1 218 ? -8.343 -1.430 5.394 1.00 90.75 218 PRO A O 1
ATOM 1644 N N . ILE A 1 219 ? -8.426 0.082 3.740 1.00 90.44 219 ILE A N 1
ATOM 1645 C CA . ILE A 1 219 ? -9.264 1.054 4.430 1.00 90.44 219 ILE A CA 1
ATOM 1646 C C . ILE A 1 219 ? -10.681 0.470 4.510 1.00 90.44 219 ILE A C 1
ATOM 1648 O O . ILE A 1 219 ? -11.220 0.035 3.491 1.00 90.44 219 ILE A O 1
ATOM 1652 N N . CYS A 1 220 ? -11.277 0.441 5.704 1.00 89.38 220 CYS A N 1
ATOM 1653 C CA . CYS A 1 220 ? -12.633 -0.083 5.900 1.00 89.38 220 CYS A CA 1
ATOM 1654 C C . CYS A 1 220 ? -13.659 0.706 5.071 1.00 89.38 220 CYS A C 1
ATOM 1656 O O . CYS A 1 220 ? -13.632 1.940 5.071 1.00 89.38 220 CYS A O 1
ATOM 1658 N N . ALA A 1 221 ? -14.589 0.018 4.404 1.00 85.81 221 ALA A N 1
ATOM 1659 C CA . ALA A 1 221 ? -15.718 0.667 3.750 1.00 85.81 221 ALA A CA 1
ATOM 1660 C C . ALA A 1 221 ? -16.895 0.860 4.725 1.00 85.81 221 ALA A C 1
ATOM 1662 O O . ALA A 1 221 ? -16.894 0.380 5.861 1.00 85.81 221 ALA A O 1
ATOM 1663 N N . LEU A 1 222 ? -17.938 1.561 4.266 1.00 82.81 222 LEU A N 1
ATOM 1664 C CA . LEU A 1 222 ? -19.192 1.694 5.008 1.00 82.81 222 LEU A CA 1
ATOM 1665 C C . LEU A 1 222 ? -19.820 0.310 5.230 1.00 82.81 222 LEU A C 1
ATOM 1667 O O . LEU A 1 222 ? -20.293 -0.316 4.282 1.00 82.81 222 LEU A O 1
ATOM 1671 N N . GLY A 1 223 ? -19.846 -0.132 6.487 1.00 83.00 223 GLY A N 1
ATOM 1672 C CA . GLY A 1 223 ? -20.361 -1.442 6.890 1.00 83.00 223 GLY A CA 1
ATOM 1673 C C . GLY A 1 223 ? -19.291 -2.476 7.250 1.00 83.00 223 GLY A C 1
ATOM 1674 O O . GLY A 1 223 ? -19.670 -3.521 7.759 1.00 83.00 223 GLY A O 1
ATOM 1675 N N . ASP A 1 224 ? -17.997 -2.181 7.062 1.00 86.12 224 ASP A N 1
ATOM 1676 C CA . ASP A 1 224 ? -16.886 -3.000 7.585 1.00 86.12 224 ASP A CA 1
ATOM 1677 C C . ASP A 1 224 ? -16.397 -2.474 8.968 1.00 86.12 224 ASP A C 1
ATOM 1679 O O . ASP A 1 224 ? -15.236 -2.647 9.353 1.00 86.12 224 ASP A O 1
ATOM 1683 N N . TYR A 1 225 ? -17.242 -1.728 9.695 1.00 88.62 225 TYR A N 1
ATOM 1684 C CA . TYR A 1 225 ? -16.953 -1.215 11.038 1.00 88.62 225 TYR A CA 1
ATOM 1685 C C . TYR A 1 225 ? -18.227 -0.949 11.859 1.00 88.62 225 TYR A C 1
ATOM 1687 O O . TYR A 1 225 ? -19.236 -0.473 11.336 1.00 88.62 225 TYR A O 1
ATOM 1695 N N . ASP A 1 226 ? -18.139 -1.161 13.172 1.00 88.69 226 ASP A N 1
ATOM 1696 C CA . ASP A 1 226 ? -19.198 -0.899 14.151 1.00 88.69 226 ASP A CA 1
ATOM 1697 C C . ASP A 1 226 ? -18.999 0.432 14.891 1.00 88.69 226 ASP A C 1
ATOM 1699 O O . ASP A 1 226 ? -17.878 0.849 15.188 1.00 88.69 226 ASP A O 1
ATOM 1703 N N . MET A 1 227 ? -20.103 1.095 15.256 1.00 88.31 227 MET A N 1
ATOM 1704 C CA . MET A 1 227 ? -20.094 2.331 16.050 1.00 88.31 227 MET A CA 1
ATOM 1705 C C . MET A 1 227 ? -20.488 2.060 17.507 1.00 88.31 227 MET A C 1
ATOM 1707 O O . MET A 1 227 ? -21.641 1.741 17.799 1.00 88.31 227 MET A O 1
ATOM 1711 N N . ILE A 1 228 ? -19.574 2.320 18.443 1.00 90.00 228 ILE A N 1
ATOM 1712 C CA . ILE A 1 228 ? -19.839 2.272 19.886 1.00 90.00 228 ILE A CA 1
ATOM 1713 C C . ILE A 1 228 ? -19.990 3.688 20.442 1.00 90.00 228 ILE A C 1
ATOM 1715 O O . ILE A 1 228 ? -19.135 4.554 20.256 1.00 90.00 228 ILE A O 1
ATOM 1719 N N . ARG A 1 229 ? -21.080 3.923 21.177 1.00 90.12 229 ARG A N 1
ATOM 1720 C CA . ARG A 1 229 ? -21.326 5.174 21.904 1.00 90.12 229 ARG A CA 1
ATOM 1721 C C . ARG A 1 229 ? -20.930 4.984 23.364 1.00 90.12 229 ARG A C 1
ATOM 1723 O O . ARG A 1 229 ? -21.468 4.108 24.033 1.00 90.12 229 ARG A O 1
ATOM 1730 N N . GLY A 1 230 ? -19.983 5.789 23.833 1.00 88.25 230 GLY A N 1
ATOM 1731 C CA . GLY A 1 230 ? -19.587 5.850 25.236 1.00 88.25 230 GLY A CA 1
ATOM 1732 C C . GLY A 1 230 ? -20.616 6.566 26.113 1.00 88.25 230 GLY A C 1
ATOM 1733 O O . GLY A 1 230 ? -21.664 7.016 25.649 1.00 88.25 230 GLY A O 1
ATOM 1734 N N . GLU A 1 231 ? -20.291 6.690 27.397 1.00 89.19 231 GLU A N 1
ATOM 1735 C CA . GLU A 1 231 ? -21.152 7.328 28.394 1.00 89.19 231 GLU A CA 1
ATOM 1736 C C . GLU A 1 231 ? -21.424 8.814 28.091 1.00 89.19 231 GLU A C 1
ATOM 1738 O O . GLU A 1 231 ? -20.578 9.533 27.553 1.00 89.19 231 GLU A O 1
ATOM 1743 N N . CYS A 1 232 ? -22.618 9.279 28.470 1.00 90.00 232 CYS A N 1
ATOM 1744 C CA . CYS A 1 232 ? -23.033 10.669 28.338 1.00 90.00 232 CYS A CA 1
ATOM 1745 C C . CYS A 1 232 ? -22.670 11.491 29.587 1.00 90.00 232 CYS A C 1
ATOM 1747 O O . CYS A 1 232 ? -23.465 11.605 30.521 1.00 90.00 232 CYS A O 1
ATOM 1749 N N . VAL A 1 233 ? -21.492 12.115 29.582 1.00 89.19 233 VAL A N 1
ATOM 1750 C CA . VAL A 1 233 ? -20.969 12.913 30.702 1.00 89.19 233 VAL A CA 1
ATOM 1751 C C . VAL A 1 233 ? -21.087 14.404 30.383 1.00 89.19 233 VAL A C 1
ATOM 1753 O O . VAL A 1 233 ? -20.648 14.865 29.332 1.00 89.19 233 VAL A O 1
ATOM 1756 N N . ASN A 1 234 ? -21.692 15.189 31.281 1.00 84.50 234 ASN A N 1
ATOM 1757 C CA . ASN A 1 234 ? -21.899 16.640 31.109 1.00 84.50 234 ASN A CA 1
ATOM 1758 C C . ASN A 1 234 ? -22.591 17.037 29.782 1.00 84.50 234 ASN A C 1
ATOM 1760 O O . ASN A 1 234 ? -22.352 18.116 29.241 1.00 84.50 234 ASN A O 1
ATOM 1764 N N . GLY A 1 235 ? -23.445 16.161 29.239 1.00 84.06 235 GLY A N 1
ATOM 1765 C CA . GLY A 1 235 ? -24.127 16.383 27.959 1.00 84.06 235 GLY A CA 1
ATOM 1766 C C . GLY A 1 235 ? -23.262 16.142 26.716 1.00 84.06 235 GLY A C 1
ATOM 1767 O O . GLY A 1 235 ? -23.700 16.476 25.616 1.00 84.06 235 GLY A O 1
ATOM 1768 N N . GLN A 1 236 ? -22.071 15.549 26.861 1.00 90.81 236 GLN A N 1
ATOM 1769 C CA . GLN A 1 236 ? -21.246 15.054 25.755 1.00 90.81 236 GLN A CA 1
ATOM 1770 C C . GLN A 1 236 ? -20.984 13.547 25.884 1.00 90.81 236 GLN A C 1
ATOM 1772 O O . GLN A 1 236 ? -20.691 13.048 26.966 1.00 90.81 236 GLN A O 1
ATOM 1777 N N . GLN A 1 237 ? -21.063 12.826 24.767 1.00 90.38 237 GLN A N 1
ATOM 1778 C CA . GLN A 1 237 ? -20.685 11.415 24.658 1.00 90.38 237 GLN A CA 1
ATOM 1779 C C . GLN A 1 237 ? -19.539 11.271 23.659 1.00 90.38 237 GLN A C 1
ATOM 1781 O O . GLN A 1 237 ? -19.464 12.019 22.679 1.00 90.38 237 GLN A O 1
ATOM 1786 N N . THR A 1 238 ? -18.662 10.299 23.892 1.00 90.06 238 THR A N 1
ATOM 1787 C CA . THR A 1 238 ? -17.570 9.971 22.967 1.00 90.06 238 THR A CA 1
ATOM 1788 C C . THR A 1 238 ? -17.974 8.772 22.117 1.00 90.06 238 THR A C 1
ATOM 1790 O O . THR A 1 238 ? -18.360 7.739 22.653 1.00 90.06 238 THR A O 1
ATOM 1793 N N . ILE A 1 239 ? -17.896 8.904 20.797 1.00 89.94 239 ILE A N 1
ATOM 1794 C CA . ILE A 1 239 ? -18.179 7.843 19.832 1.00 89.94 239 ILE A CA 1
ATOM 1795 C C . ILE A 1 239 ? -16.859 7.242 19.359 1.00 89.94 239 ILE A C 1
ATOM 1797 O O . ILE A 1 239 ? -15.941 7.967 18.971 1.00 89.94 239 ILE A O 1
ATOM 1801 N N . HIS A 1 240 ? -16.791 5.918 19.396 1.00 89.44 240 HIS A N 1
ATOM 1802 C CA . HIS A 1 240 ? -15.683 5.102 18.925 1.00 89.44 240 HIS A CA 1
ATOM 1803 C C . HIS A 1 240 ? -16.150 4.241 17.752 1.00 89.44 240 HIS A C 1
ATOM 1805 O O . HIS A 1 240 ? -17.311 3.835 17.698 1.00 89.44 240 HIS A O 1
ATOM 1811 N N . TYR A 1 241 ? -15.231 3.939 16.845 1.00 89.19 241 TYR A N 1
ATOM 1812 C CA . TYR A 1 241 ? -15.457 3.041 15.722 1.00 89.19 241 TYR A CA 1
ATOM 1813 C C . TYR A 1 241 ? -14.539 1.827 15.879 1.00 89.19 241 TYR A C 1
ATOM 1815 O O . TYR A 1 241 ? -13.360 1.990 16.203 1.00 89.19 241 TYR A O 1
ATOM 1823 N N . ILE A 1 242 ? -15.080 0.622 15.701 1.00 89.44 242 ILE A N 1
ATOM 1824 C CA . ILE A 1 242 ? -14.332 -0.636 15.769 1.00 89.44 242 ILE A CA 1
ATOM 1825 C C . ILE A 1 242 ? -14.364 -1.277 14.379 1.00 89.44 242 ILE A C 1
ATOM 1827 O O . ILE A 1 242 ? -15.451 -1.617 13.920 1.00 89.44 242 ILE A O 1
ATOM 1831 N N . PRO A 1 243 ? -13.216 -1.424 13.696 1.00 87.69 243 PRO A N 1
ATOM 1832 C CA . PRO A 1 243 ? -13.159 -2.068 12.391 1.00 87.69 243 PRO A CA 1
ATOM 1833 C C . PRO A 1 243 ? -13.354 -3.582 12.494 1.00 87.69 243 PRO A C 1
ATOM 1835 O O . PRO A 1 243 ? -12.940 -4.208 13.476 1.00 87.69 243 PRO A O 1
ATOM 1838 N N . ASP A 1 244 ? -13.904 -4.166 11.434 1.00 82.38 244 ASP A N 1
ATOM 1839 C CA . ASP A 1 244 ? -13.918 -5.609 11.232 1.00 82.38 244 ASP A CA 1
ATOM 1840 C C . ASP A 1 244 ? -12.505 -6.188 11.045 1.00 82.38 244 ASP A C 1
ATOM 1842 O O . ASP A 1 244 ? -11.495 -5.495 10.865 1.00 82.38 244 ASP A O 1
ATOM 1846 N N . LYS A 1 245 ? -12.417 -7.522 11.087 1.00 73.50 245 LYS A N 1
ATOM 1847 C CA . LYS A 1 245 ? -11.150 -8.236 10.906 1.00 73.50 245 LYS A CA 1
ATOM 1848 C C . LYS A 1 245 ? -10.533 -7.912 9.539 1.00 73.50 245 LYS A C 1
ATOM 1850 O O . LYS A 1 245 ? -11.117 -8.222 8.505 1.00 73.50 245 LYS A O 1
ATOM 1855 N N . HIS A 1 246 ? -9.281 -7.452 9.567 1.00 77.44 246 HIS A N 1
ATOM 1856 C CA . HIS A 1 246 ? -8.435 -7.166 8.398 1.00 77.44 246 HIS A CA 1
ATOM 1857 C C . HIS A 1 246 ? -8.781 -5.894 7.603 1.00 77.44 246 HIS A C 1
ATOM 1859 O O . HIS A 1 246 ? -8.426 -5.823 6.432 1.00 77.44 246 HIS A O 1
ATOM 1865 N N . CYS A 1 247 ? -9.383 -4.870 8.215 1.00 87.19 247 CYS A N 1
ATOM 1866 C CA . CYS A 1 247 ? -9.381 -3.510 7.660 1.00 87.19 247 CYS A CA 1
ATOM 1867 C C . CYS A 1 247 ? -8.889 -2.478 8.690 1.00 87.19 247 CYS A C 1
ATOM 1869 O O . CYS A 1 247 ? -8.724 -2.786 9.875 1.00 87.19 247 CYS A O 1
ATOM 1871 N N . VAL A 1 248 ? -8.595 -1.258 8.234 1.00 89.81 248 VAL A N 1
ATOM 1872 C CA . VAL A 1 248 ? -8.132 -0.142 9.073 1.00 89.81 248 VAL A CA 1
ATOM 1873 C C . VAL A 1 248 ? -8.958 1.122 8.840 1.00 89.81 248 VAL A C 1
ATOM 1875 O O . VAL A 1 248 ? -9.355 1.433 7.720 1.00 89.81 248 VAL A O 1
ATOM 1878 N N . LEU A 1 249 ? -9.212 1.875 9.910 1.00 88.25 249 LEU A N 1
ATOM 1879 C CA . LEU A 1 249 ? -9.873 3.179 9.837 1.00 88.25 249 LEU A CA 1
ATOM 1880 C C . LEU A 1 249 ? -8.834 4.277 9.600 1.00 88.25 249 LEU A C 1
ATOM 1882 O O . LEU A 1 249 ? -7.795 4.305 10.264 1.00 88.25 249 LEU A O 1
ATOM 1886 N N . THR A 1 250 ? -9.153 5.220 8.714 1.00 81.94 250 THR A N 1
ATOM 1887 C CA . THR A 1 250 ? -8.265 6.326 8.325 1.00 81.94 250 THR A CA 1
ATOM 1888 C C . THR A 1 250 ? -8.958 7.679 8.518 1.00 81.94 250 THR A C 1
ATOM 1890 O O . THR A 1 250 ? -10.178 7.811 8.430 1.00 81.94 250 THR A O 1
ATOM 1893 N N . GLY A 1 251 ? -8.181 8.729 8.796 1.00 75.50 251 GLY A N 1
ATOM 1894 C CA . GLY A 1 251 ? -8.688 10.101 8.854 1.00 75.50 251 GLY A CA 1
ATOM 1895 C C . GLY A 1 251 ? -9.614 10.370 10.047 1.00 75.50 251 GLY A C 1
ATOM 1896 O O . GLY A 1 251 ? -9.225 10.180 11.197 1.00 75.50 251 GLY A O 1
ATOM 1897 N N . LYS A 1 252 ? -10.825 10.882 9.781 1.00 62.22 252 LYS A N 1
ATOM 1898 C CA . LYS A 1 252 ? -11.761 11.337 10.829 1.00 62.22 252 LYS A CA 1
ATOM 1899 C C . LYS A 1 252 ? -12.408 10.192 11.611 1.00 62.22 252 LYS A C 1
ATOM 1901 O O . LYS A 1 252 ? -12.729 10.391 12.774 1.00 62.22 252 LYS A O 1
ATOM 1906 N N . GLU A 1 253 ? -12.585 9.025 10.996 1.00 69.75 253 GLU A N 1
ATOM 1907 C CA . GLU A 1 253 ? -13.219 7.852 11.623 1.00 69.75 253 GLU A CA 1
ATOM 1908 C C . GLU A 1 253 ? -12.252 7.107 12.558 1.00 69.75 253 GLU A C 1
ATOM 1910 O O . GLU A 1 253 ? -12.669 6.487 13.530 1.00 69.75 253 GLU A O 1
ATOM 1915 N N . ALA A 1 254 ? -10.941 7.258 12.337 1.00 70.69 254 ALA A N 1
ATOM 1916 C CA . ALA A 1 254 ? -9.901 6.781 13.250 1.00 70.69 254 ALA A CA 1
ATOM 1917 C C . ALA A 1 254 ? -9.829 7.576 14.573 1.00 70.69 254 ALA A C 1
ATOM 1919 O O . ALA A 1 254 ? -9.160 7.149 15.515 1.00 70.69 254 ALA A O 1
ATOM 1920 N N . GLN A 1 255 ? -10.476 8.746 14.650 1.00 75.50 255 GLN A N 1
ATOM 1921 C CA . GLN A 1 255 ? -10.508 9.589 15.845 1.00 75.50 255 GLN A CA 1
ATOM 1922 C C . GLN A 1 255 ? -11.864 9.496 16.539 1.00 75.50 255 GLN A C 1
ATOM 1924 O O . GLN A 1 255 ? -12.918 9.545 15.906 1.00 75.50 255 GLN A O 1
ATOM 1929 N N . SER A 1 256 ? -11.845 9.413 17.868 1.00 77.56 256 SER A N 1
ATOM 1930 C CA . SER A 1 256 ? -13.074 9.378 18.650 1.00 77.56 256 SER A CA 1
ATOM 1931 C C . SER A 1 256 ? -13.794 10.730 18.609 1.00 77.56 256 SER A C 1
ATOM 1933 O O . SER A 1 256 ? -13.230 11.783 18.920 1.00 77.56 256 SER A O 1
ATOM 1935 N N . ARG A 1 257 ? -15.069 10.720 18.211 1.00 82.81 257 ARG A N 1
ATOM 1936 C CA . ARG A 1 257 ? -15.858 11.943 18.015 1.00 82.81 257 ARG A CA 1
ATOM 1937 C C . ARG A 1 257 ? -16.648 12.281 19.272 1.00 82.81 257 ARG A C 1
ATOM 1939 O O . ARG A 1 257 ? -17.362 11.432 19.793 1.00 82.81 257 ARG A O 1
ATOM 1946 N N . LYS A 1 258 ? -16.597 13.534 19.728 1.00 85.44 258 LYS A N 1
ATOM 1947 C CA . LYS A 1 258 ? -17.516 14.028 20.766 1.00 85.44 258 LYS A CA 1
ATOM 1948 C C . LYS A 1 258 ? -18.808 14.537 20.137 1.00 85.44 258 LYS A C 1
ATOM 1950 O O . LYS A 1 258 ? -18.766 15.387 19.248 1.00 85.44 258 LYS A O 1
ATOM 1955 N N . GLU A 1 259 ? -19.943 14.047 20.619 1.00 88.12 259 GLU A N 1
ATOM 1956 C CA . GLU A 1 259 ? -21.279 14.496 20.215 1.00 88.12 259 GLU A CA 1
ATOM 1957 C C . GLU A 1 259 ? -22.124 14.887 21.430 1.00 88.12 259 GLU A C 1
ATOM 1959 O O . GLU A 1 259 ? -21.902 14.400 22.539 1.00 88.12 259 GLU A O 1
ATOM 1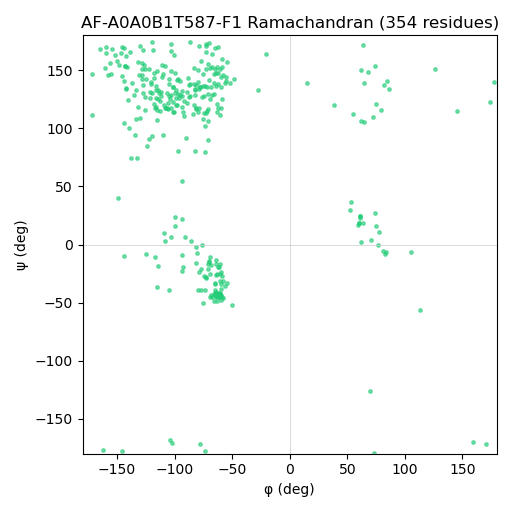964 N N . ALA A 1 260 ? -23.104 15.770 21.228 1.00 87.75 260 ALA A N 1
ATOM 1965 C CA . ALA A 1 260 ? -24.043 16.145 22.279 1.00 87.75 260 ALA A CA 1
ATOM 1966 C C . ALA A 1 260 ? -25.000 14.984 22.602 1.00 87.75 260 ALA A C 1
ATOM 1968 O O . ALA A 1 260 ? -25.463 14.275 21.709 1.00 87.75 260 ALA A O 1
ATOM 1969 N N . CYS A 1 261 ? -25.319 14.803 23.880 1.00 87.44 261 CYS A N 1
ATOM 1970 C CA . CYS A 1 261 ? -26.126 13.688 24.369 1.00 87.44 261 CYS A CA 1
ATOM 1971 C C . CYS A 1 261 ? -27.004 14.099 25.559 1.00 87.44 261 CYS A C 1
ATOM 1973 O O . CYS A 1 261 ? -26.849 15.172 26.144 1.00 87.44 261 CYS A O 1
ATOM 1975 N N . SER A 1 262 ? -27.924 13.218 25.953 1.00 83.69 262 SER A N 1
ATOM 1976 C CA . SER A 1 262 ? -28.705 13.367 27.181 1.00 83.69 262 SER A CA 1
ATOM 1977 C C . SER A 1 262 ? -28.696 12.066 27.977 1.00 83.69 262 SER A C 1
ATOM 1979 O O . SER A 1 262 ? -29.225 11.070 27.494 1.00 83.69 262 SER A O 1
ATOM 1981 N N . ALA A 1 263 ? -28.163 12.101 29.203 1.00 77.00 263 ALA A N 1
ATOM 1982 C CA . ALA A 1 263 ? -28.003 10.927 30.070 1.00 77.00 263 ALA A CA 1
ATOM 1983 C C . ALA A 1 263 ? -29.323 10.228 30.452 1.00 77.00 263 ALA A C 1
ATOM 1985 O O . ALA A 1 263 ? -29.310 9.069 30.839 1.00 77.00 263 ALA A O 1
ATOM 1986 N N . LEU A 1 264 ? -30.456 10.926 30.320 1.00 73.62 264 LEU A N 1
ATOM 1987 C CA . LEU A 1 264 ? -31.794 10.345 30.404 1.00 73.62 264 LEU A CA 1
ATOM 1988 C C . LEU A 1 264 ? -32.481 10.451 29.042 1.00 73.62 264 LEU A C 1
ATOM 1990 O O . LEU A 1 264 ? -32.645 11.554 28.501 1.00 73.62 264 LEU A O 1
ATOM 1994 N N . SER A 1 265 ? -32.936 9.313 28.532 1.00 72.69 265 SER A N 1
ATOM 1995 C CA . SER A 1 265 ? -33.805 9.191 27.369 1.00 72.69 265 SER A CA 1
ATOM 1996 C C . SER A 1 265 ? -35.117 9.952 27.577 1.00 72.69 265 SER A C 1
ATOM 1998 O O . SER A 1 265 ? -35.619 10.096 28.696 1.00 72.69 265 SER A O 1
ATOM 2000 N N . LYS A 1 266 ? -35.744 10.404 26.482 1.00 77.69 266 LYS A N 1
ATOM 2001 C CA . LYS A 1 266 ? -37.054 11.085 26.529 1.00 77.69 266 LYS A CA 1
ATOM 2002 C C . LYS A 1 266 ? -38.118 10.243 27.252 1.00 77.69 266 LYS A C 1
ATOM 2004 O O . LYS A 1 266 ? -38.967 10.805 27.935 1.00 77.69 266 LYS A O 1
ATOM 2009 N N . LYS A 1 267 ? -38.042 8.909 27.133 1.00 81.69 267 LYS A N 1
ATOM 2010 C CA . LYS A 1 267 ? -38.946 7.965 27.812 1.00 81.69 267 LYS A CA 1
ATOM 2011 C C . LYS A 1 267 ? -38.716 7.937 29.328 1.00 81.69 267 LYS A C 1
ATOM 2013 O O . LYS A 1 267 ? -39.671 8.037 30.085 1.00 81.69 267 LYS A O 1
ATOM 2018 N N . GLU A 1 268 ? -37.463 7.878 29.771 1.00 83.44 268 GLU A N 1
ATOM 2019 C CA . GLU A 1 268 ? -37.097 7.849 31.198 1.00 83.44 268 GLU A CA 1
ATOM 2020 C C . GLU A 1 268 ? -37.480 9.153 31.903 1.00 83.44 268 GLU A C 1
ATOM 2022 O O . GLU A 1 268 ? -38.067 9.121 32.982 1.00 83.44 268 GLU A O 1
ATOM 2027 N N . LYS A 1 269 ? -37.254 10.306 31.253 1.00 82.75 269 LYS A N 1
ATOM 2028 C CA . LYS A 1 269 ? -37.719 11.609 31.759 1.00 82.75 269 LYS A CA 1
ATOM 2029 C C . LYS A 1 269 ? -39.242 11.659 31.924 1.00 82.75 269 LYS A C 1
ATOM 2031 O O . LYS A 1 269 ? -39.723 12.225 32.902 1.00 82.75 269 LYS A O 1
ATOM 2036 N N . ALA A 1 270 ? -39.995 11.056 31.000 1.00 86.62 270 ALA A N 1
ATOM 2037 C CA . ALA A 1 270 ? -41.453 10.980 31.088 1.00 86.62 270 ALA A CA 1
ATOM 2038 C C . ALA A 1 270 ? -41.923 10.069 32.238 1.00 86.62 270 ALA A C 1
ATOM 2040 O O . ALA A 1 270 ? -42.810 10.465 32.991 1.00 86.62 270 ALA A O 1
ATOM 2041 N N . PHE A 1 271 ? -41.298 8.899 32.427 1.00 90.06 271 PHE A N 1
ATOM 2042 C CA . PHE A 1 271 ? -41.598 8.015 33.562 1.00 90.06 271 PHE A CA 1
ATOM 2043 C C . PHE A 1 271 ? -41.276 8.664 34.911 1.00 90.06 271 PHE A C 1
ATOM 2045 O O . PHE A 1 271 ? -42.101 8.604 35.821 1.00 90.06 271 PHE A O 1
ATOM 2052 N N . LEU A 1 272 ? -40.125 9.335 35.033 1.00 89.75 272 LEU A N 1
ATOM 2053 C CA . LEU A 1 272 ? -39.747 10.039 36.260 1.00 89.75 272 LEU A CA 1
ATOM 2054 C C . LEU A 1 272 ? -40.733 11.177 36.575 1.00 89.75 272 LEU A C 1
ATOM 2056 O O . LEU A 1 272 ? -41.184 11.308 37.710 1.00 89.75 272 LEU A O 1
ATOM 2060 N N . GLY A 1 273 ? -41.132 11.948 35.555 1.00 89.12 273 GLY A N 1
ATOM 2061 C CA . GLY A 1 273 ? -42.155 12.986 35.685 1.00 89.12 273 GLY A CA 1
ATOM 2062 C C . GLY A 1 273 ? -43.507 12.434 36.146 1.00 89.12 273 GLY A C 1
ATOM 2063 O O . GLY A 1 273 ? -44.081 12.956 37.098 1.00 89.12 273 GLY A O 1
ATOM 2064 N N . PHE A 1 274 ? -43.989 11.351 35.526 1.00 93.69 274 PHE A N 1
ATOM 2065 C CA . PHE A 1 274 ? -45.258 10.716 35.899 1.00 93.69 274 PHE A CA 1
ATOM 2066 C C . PHE A 1 274 ? -45.228 10.117 37.316 1.00 93.69 274 PHE A C 1
ATOM 2068 O O . PHE A 1 274 ? -46.192 10.245 38.068 1.00 93.69 274 PHE A O 1
ATOM 2075 N N . GLY A 1 275 ? -44.109 9.505 37.719 1.00 93.31 275 GLY A N 1
ATOM 2076 C CA . GLY A 1 275 ? -43.929 8.990 39.079 1.00 93.31 275 GLY A CA 1
ATOM 2077 C C . GLY A 1 275 ? -44.012 10.093 40.138 1.00 93.31 275 GLY A C 1
ATOM 2078 O O . GLY A 1 275 ? -44.730 9.947 41.128 1.00 93.31 275 GLY A O 1
ATOM 2079 N N . VAL A 1 276 ? -43.346 11.230 39.901 1.00 95.44 276 VAL A N 1
ATOM 2080 C CA . VAL A 1 276 ? -43.401 12.394 40.801 1.00 95.44 276 VAL A CA 1
ATOM 2081 C C . VAL A 1 276 ? -44.814 12.981 40.873 1.00 95.44 276 VAL A C 1
ATOM 2083 O O . VAL A 1 276 ? -45.291 13.254 41.975 1.00 95.44 276 VAL A O 1
ATOM 2086 N N . THR A 1 277 ? -45.524 13.140 39.748 1.00 93.94 277 THR A N 1
ATOM 2087 C CA . THR A 1 277 ? -46.896 13.681 39.778 1.00 93.94 277 THR A CA 1
ATOM 2088 C C . THR A 1 277 ? -47.868 12.750 40.501 1.00 93.94 277 THR A C 1
ATOM 2090 O O . THR A 1 277 ? -48.645 13.223 41.329 1.00 93.94 277 THR A O 1
ATOM 2093 N N . MET A 1 278 ? -47.789 11.435 40.274 1.00 95.56 278 MET A N 1
ATOM 2094 C CA . MET A 1 278 ? -48.606 10.448 40.990 1.00 95.56 278 MET A CA 1
ATOM 2095 C C . MET A 1 278 ? -48.338 10.453 42.499 1.00 95.56 278 MET A C 1
ATOM 2097 O O . MET A 1 278 ? -49.284 10.423 43.285 1.00 95.56 278 MET A O 1
ATOM 2101 N N . PHE A 1 279 ? -47.073 10.555 42.920 1.00 95.75 279 PHE A N 1
ATOM 2102 C CA . PHE A 1 279 ? -46.721 10.656 44.338 1.00 95.75 279 PHE A CA 1
ATOM 2103 C C . PHE A 1 279 ? -47.293 11.928 44.987 1.00 95.75 279 PHE A C 1
ATOM 2105 O O . PHE A 1 279 ? -47.898 11.859 46.056 1.00 95.75 279 PHE A O 1
ATOM 2112 N N . VAL A 1 280 ? -47.184 13.081 44.317 1.00 96.19 280 VAL A N 1
ATOM 2113 C CA . VAL A 1 280 ? -47.769 14.348 44.795 1.00 96.19 280 VAL A CA 1
ATOM 2114 C C . VAL A 1 280 ? -49.295 14.249 44.917 1.00 96.19 280 VAL A C 1
ATOM 2116 O O . VAL A 1 280 ? -49.850 14.675 45.930 1.00 96.19 280 VAL A O 1
ATOM 2119 N N . ILE A 1 281 ? -49.977 13.638 43.942 1.00 96.12 281 ILE A N 1
ATOM 2120 C CA . ILE A 1 281 ? -51.431 13.416 43.988 1.00 96.12 281 ILE A CA 1
ATOM 2121 C C . ILE A 1 281 ? -51.812 12.522 45.177 1.00 96.12 281 ILE A C 1
ATOM 2123 O O . ILE A 1 281 ? -52.730 12.867 45.922 1.00 96.12 281 ILE A O 1
ATOM 2127 N N . LEU A 1 282 ? -51.092 11.418 45.409 1.00 95.94 282 LEU A N 1
ATOM 2128 C CA . LEU A 1 282 ? -51.332 10.531 46.554 1.00 95.94 282 LEU A CA 1
ATOM 2129 C C . LEU A 1 282 ? -51.143 11.256 47.894 1.00 95.94 282 LEU A C 1
ATOM 2131 O O . LEU A 1 282 ? -51.996 11.138 48.772 1.00 95.94 282 LEU A O 1
ATOM 2135 N N . CYS A 1 283 ? -50.094 12.070 48.036 1.00 95.88 283 CYS A N 1
ATOM 2136 C CA . CYS A 1 283 ? -49.882 12.901 49.224 1.00 95.88 283 CYS A CA 1
ATOM 2137 C C . CYS A 1 283 ? -51.035 13.894 49.455 1.00 95.88 283 CYS A C 1
ATOM 2139 O O . CYS A 1 283 ? -51.513 14.022 50.582 1.00 95.88 283 CYS A O 1
ATOM 2141 N N . ILE A 1 284 ? -51.536 14.555 48.405 1.00 95.25 284 ILE A N 1
ATOM 2142 C CA . ILE A 1 284 ? -52.689 15.467 48.503 1.00 95.25 284 ILE A CA 1
ATOM 2143 C C . ILE A 1 284 ? -53.954 14.708 48.929 1.00 95.25 284 ILE A C 1
ATOM 2145 O O . ILE A 1 284 ? -54.672 15.165 49.820 1.00 95.25 284 ILE A O 1
ATOM 2149 N N . VAL A 1 285 ? -54.217 13.532 48.349 1.00 95.06 285 VAL A N 1
ATOM 2150 C CA . VAL A 1 285 ? -55.366 12.687 48.718 1.00 95.06 285 VAL A CA 1
ATOM 2151 C C . VAL A 1 285 ? -55.274 12.235 50.179 1.00 95.06 285 VAL A C 1
ATOM 2153 O O . VAL A 1 285 ? -56.260 12.353 50.905 1.00 95.06 285 VAL A O 1
ATOM 2156 N N . LEU A 1 286 ? -54.098 11.803 50.647 1.00 94.38 286 LEU A N 1
ATOM 2157 C CA . LEU A 1 286 ? -53.871 11.449 52.052 1.00 94.38 286 LEU A CA 1
ATOM 2158 C C . LEU A 1 286 ? -54.110 12.642 52.988 1.00 94.38 286 LEU A C 1
ATOM 2160 O O . LEU A 1 286 ? -54.800 12.494 53.995 1.00 94.38 286 LEU A O 1
ATOM 2164 N N . VAL A 1 287 ? -53.630 13.842 52.641 1.00 93.88 287 VAL A N 1
ATOM 2165 C CA . VAL A 1 287 ? -53.902 15.065 53.417 1.00 93.88 287 VAL A CA 1
ATOM 2166 C C . VAL A 1 287 ? -55.404 15.367 53.472 1.00 93.88 287 VAL A C 1
ATOM 2168 O O . VAL A 1 287 ? -55.919 15.664 54.551 1.00 93.88 287 VAL A O 1
ATOM 2171 N N . ILE A 1 288 ? -56.133 15.240 52.357 1.00 91.50 288 ILE A N 1
ATOM 2172 C CA . ILE A 1 288 ? -57.593 15.432 52.316 1.00 91.50 288 ILE A CA 1
ATOM 2173 C C . ILE A 1 288 ? 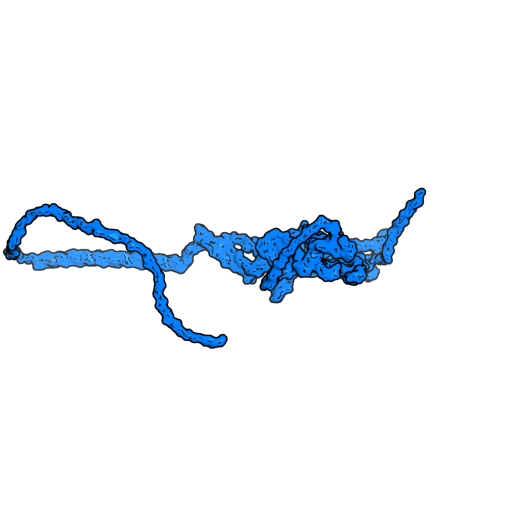-58.314 14.398 53.193 1.00 91.50 288 ILE A C 1
ATOM 2175 O O . ILE A 1 288 ? -59.233 14.768 53.926 1.00 91.50 288 ILE A O 1
ATOM 2179 N N . ILE A 1 289 ? -57.904 13.125 53.155 1.00 91.75 289 ILE A N 1
ATOM 2180 C CA . ILE A 1 289 ? -58.470 12.058 53.995 1.00 91.75 289 ILE A CA 1
ATOM 2181 C C . ILE A 1 289 ? -58.209 12.354 55.474 1.00 91.75 289 ILE A C 1
ATOM 2183 O O . ILE A 1 289 ? -59.156 12.364 56.255 1.00 91.75 289 ILE A O 1
ATOM 2187 N N . CYS A 1 290 ? -56.976 12.692 55.859 1.00 87.62 290 CYS A N 1
ATOM 2188 C CA . CYS A 1 290 ? -56.628 13.049 57.237 1.00 87.62 290 CYS A CA 1
ATOM 2189 C C . CYS A 1 290 ? -57.397 14.285 57.733 1.00 87.62 290 CYS A C 1
ATOM 2191 O O . CYS A 1 290 ? -57.912 14.284 58.852 1.00 87.62 290 CYS A O 1
ATOM 2193 N N . GLN A 1 291 ? -57.548 15.325 56.904 1.00 85.88 291 GLN A N 1
ATOM 2194 C CA . GLN A 1 291 ? -58.367 16.496 57.238 1.00 85.88 291 GLN A CA 1
ATOM 2195 C C . GLN A 1 291 ? -59.851 16.138 57.389 1.00 85.88 291 GLN A C 1
ATOM 2197 O O . GLN A 1 291 ? -60.507 16.618 58.316 1.00 85.88 291 GLN A O 1
ATOM 2202 N N . ARG A 1 292 ? -60.394 15.279 56.515 1.00 85.69 292 ARG A N 1
ATOM 2203 C CA . ARG A 1 292 ? -61.769 14.776 56.642 1.00 85.69 292 ARG A CA 1
ATOM 2204 C C . ARG A 1 292 ? -61.952 13.934 57.899 1.00 85.69 292 ARG A C 1
ATOM 2206 O O . ARG A 1 292 ? -62.951 14.140 58.579 1.00 85.69 292 ARG A O 1
ATOM 2213 N N . ASN A 1 293 ? -61.007 13.055 58.229 1.00 81.25 293 ASN A N 1
ATOM 2214 C CA . ASN A 1 293 ? -61.101 12.188 59.400 1.00 81.25 293 ASN A CA 1
ATOM 2215 C C . ASN A 1 293 ? -61.070 13.009 60.695 1.00 81.25 293 ASN A C 1
ATOM 2217 O O . ASN A 1 293 ? -62.010 12.927 61.477 1.00 81.25 293 ASN A O 1
ATOM 2221 N N . ARG A 1 294 ? -60.111 13.937 60.846 1.00 80.81 294 ARG A N 1
ATOM 2222 C CA . ARG A 1 294 ? -60.078 14.865 61.997 1.00 80.81 294 ARG A CA 1
ATOM 2223 C C . ARG A 1 294 ? -61.335 15.740 62.092 1.00 80.81 294 ARG A C 1
ATOM 2225 O O . ARG A 1 294 ? -61.796 16.051 63.186 1.00 80.81 294 ARG A O 1
ATOM 2232 N N . LYS A 1 295 ? -61.933 16.127 60.956 1.00 77.81 295 LYS A N 1
ATOM 2233 C CA . LYS A 1 295 ? -63.210 16.868 60.913 1.00 77.81 295 LYS A CA 1
ATOM 2234 C C . LYS A 1 295 ? -64.423 16.000 61.273 1.00 77.81 295 LYS A C 1
ATOM 2236 O O . LYS A 1 295 ? -65.420 16.544 61.746 1.00 77.81 295 LYS A O 1
ATOM 2241 N N . LEU A 1 296 ? -64.363 14.689 61.035 1.00 70.62 296 LEU A N 1
ATOM 2242 C CA . LEU A 1 296 ? -65.369 13.735 61.495 1.00 70.62 296 LEU A CA 1
ATOM 2243 C C . LEU A 1 296 ? -65.206 13.477 62.991 1.00 70.62 296 LEU A C 1
ATOM 2245 O O . LEU A 1 296 ? -66.179 13.681 63.701 1.00 70.62 296 LEU A O 1
ATOM 2249 N N . GLU A 1 297 ? -64.007 13.160 63.485 1.00 69.81 297 GLU A N 1
ATOM 2250 C CA . GLU A 1 297 ? -63.709 13.031 64.923 1.00 69.81 297 GLU A CA 1
ATOM 2251 C C . GLU A 1 297 ? -64.204 14.258 65.703 1.00 69.81 297 GLU A C 1
ATOM 2253 O O . GLU A 1 297 ? -65.031 14.123 66.600 1.00 69.81 297 GLU A O 1
ATOM 2258 N N . TYR A 1 298 ? -63.835 15.470 65.271 1.00 63.72 298 TYR A N 1
ATOM 2259 C CA . TYR A 1 298 ? -64.303 16.720 65.884 1.00 63.72 298 TYR A CA 1
ATOM 2260 C C . TYR A 1 298 ? -65.839 16.867 65.896 1.00 63.72 298 TYR A C 1
ATOM 2262 O O . TYR A 1 298 ? -66.399 17.465 66.812 1.00 63.72 298 TYR A O 1
ATOM 2270 N N . LYS A 1 299 ? -66.550 16.318 64.900 1.00 64.81 299 LYS A N 1
ATOM 2271 C CA . LYS A 1 299 ? -68.022 16.296 64.882 1.00 64.81 299 LYS A CA 1
ATOM 2272 C C . LYS A 1 299 ? -68.615 15.187 65.753 1.00 64.81 299 LYS A C 1
ATOM 2274 O O . LYS A 1 299 ? -69.635 15.431 66.388 1.00 64.81 299 LYS A O 1
ATOM 2279 N N . TYR A 1 300 ? -68.010 14.001 65.775 1.00 59.97 300 TYR A N 1
ATOM 2280 C CA . TYR A 1 300 ? -68.466 12.860 66.569 1.00 59.97 300 TYR A CA 1
ATOM 2281 C C . TYR A 1 300 ? -68.295 13.130 68.068 1.00 59.97 300 TYR A C 1
ATOM 2283 O O . TYR A 1 300 ? -69.260 12.959 68.808 1.00 59.97 300 TYR A O 1
ATOM 2291 N N . THR A 1 301 ? -67.148 13.660 68.509 1.00 65.25 301 THR A N 1
ATOM 2292 C CA . THR A 1 301 ? -66.935 14.065 69.911 1.00 65.25 301 THR A CA 1
ATOM 2293 C C . THR A 1 301 ? -67.970 15.100 70.353 1.00 65.25 301 THR A C 1
ATOM 2295 O O . THR A 1 301 ? -68.625 14.917 71.374 1.00 65.25 301 THR A O 1
ATOM 2298 N N . ARG A 1 302 ? -68.227 16.128 69.531 1.00 61.09 302 ARG A N 1
ATOM 2299 C CA . ARG A 1 302 ? -69.211 17.174 69.860 1.00 61.09 302 ARG A CA 1
ATOM 2300 C C . ARG A 1 302 ? -70.665 16.681 69.855 1.00 61.09 302 ARG A C 1
ATOM 2302 O O . ARG A 1 302 ? -71.514 17.268 70.519 1.00 61.09 302 ARG A O 1
ATOM 2309 N N . LEU A 1 303 ? -70.966 15.616 69.104 1.00 61.38 303 LEU A N 1
ATOM 2310 C CA . LEU A 1 303 ? -72.263 14.929 69.139 1.00 61.38 303 LEU A CA 1
ATOM 2311 C C . LEU A 1 303 ? -72.425 14.094 70.417 1.00 61.38 303 LEU A C 1
ATOM 2313 O O . LEU A 1 303 ? -73.504 14.104 71.006 1.00 61.38 303 LEU A O 1
ATOM 2317 N N . ILE A 1 304 ? -71.356 13.428 70.865 1.00 60.06 304 ILE A N 1
ATOM 2318 C CA . ILE A 1 304 ? -71.316 12.672 72.125 1.00 60.06 304 ILE A CA 1
ATOM 2319 C C . ILE A 1 304 ? -71.510 13.618 73.321 1.00 60.06 304 ILE A C 1
ATOM 2321 O O . ILE A 1 304 ? -72.361 13.346 74.165 1.00 60.06 304 ILE A O 1
ATOM 2325 N N . GLU A 1 305 ? -70.828 14.768 73.341 1.00 59.28 305 GLU A N 1
ATOM 2326 C CA . GLU A 1 305 ? -71.043 15.821 74.349 1.00 59.28 305 GLU A CA 1
ATOM 2327 C C . GLU A 1 305 ? -72.493 16.332 74.345 1.00 59.28 305 GLU A C 1
ATOM 2329 O O . GLU A 1 305 ? -73.118 16.413 75.398 1.00 59.28 305 GLU A O 1
ATOM 2334 N N . SER A 1 306 ? -73.079 16.601 73.169 1.00 60.06 306 SER A N 1
ATOM 2335 C CA . SER A 1 306 ? -74.468 17.087 73.084 1.00 60.06 306 SER A CA 1
ATOM 2336 C C . SER A 1 306 ? -75.539 16.061 73.480 1.00 60.06 306 SER A C 1
ATOM 2338 O O . SER A 1 306 ? -76.676 16.446 73.736 1.00 60.06 306 SER A O 1
ATOM 2340 N N . ARG A 1 307 ? -75.202 14.763 73.518 1.00 57.16 307 ARG A N 1
ATOM 2341 C CA . ARG A 1 307 ? -76.134 13.681 73.884 1.00 57.16 307 ARG A CA 1
ATOM 2342 C C . ARG A 1 307 ? -76.095 13.341 75.378 1.00 57.16 307 ARG A C 1
ATOM 2344 O O . ARG A 1 307 ? -77.036 12.737 75.874 1.00 57.16 307 ARG A O 1
ATOM 2351 N N . ASN A 1 308 ? -75.031 13.721 76.084 1.00 53.25 308 ASN A N 1
ATOM 2352 C CA . ASN A 1 308 ? -74.820 13.403 77.501 1.00 53.25 308 ASN A CA 1
ATOM 2353 C C . ASN A 1 308 ? -75.184 14.565 78.448 1.00 53.25 308 ASN A C 1
ATOM 2355 O O . ASN A 1 308 ? -74.703 14.630 79.578 1.00 53.25 308 ASN A O 1
ATOM 2359 N N . GLY A 1 309 ? -76.048 15.482 78.012 1.00 51.62 309 GLY A N 1
ATOM 2360 C CA . GLY A 1 309 ? -76.633 16.492 78.888 1.00 51.62 309 GLY A CA 1
ATOM 2361 C C . GLY A 1 309 ? -77.827 15.951 79.674 1.00 51.62 309 GLY A C 1
ATOM 2362 O O . GLY A 1 309 ? -78.941 16.199 79.244 1.00 51.62 309 GLY A O 1
ATOM 2363 N N . GLU A 1 310 ? -77.591 15.224 80.777 1.00 39.44 310 GLU A N 1
ATOM 2364 C CA . GLU A 1 310 ? -78.287 15.388 82.077 1.00 39.44 310 GLU A CA 1
ATOM 2365 C C . GLU A 1 310 ? -77.906 14.305 83.119 1.00 39.44 310 GLU A C 1
ATOM 2367 O O . GLU A 1 310 ? -78.155 13.118 82.930 1.00 39.44 310 GLU A O 1
ATOM 2372 N N . LEU A 1 311 ? -77.405 14.788 84.269 1.00 41.75 311 LEU A N 1
ATOM 2373 C CA . LEU A 1 311 ? -77.308 14.150 85.601 1.00 41.75 311 LEU A CA 1
ATOM 2374 C C . LEU A 1 311 ? -76.244 13.036 85.849 1.00 41.75 311 LEU A C 1
ATOM 2376 O O . LEU A 1 311 ? -75.740 12.430 84.905 1.00 41.75 311 LEU A O 1
ATOM 2380 N N . PRO A 1 312 ? -75.788 12.850 87.118 1.00 51.81 312 PRO A N 1
ATOM 2381 C CA . PRO A 1 312 ? -74.414 12.415 87.404 1.00 51.81 312 PRO A CA 1
ATOM 2382 C C . PRO A 1 312 ? -74.272 11.085 88.177 1.00 51.81 312 PRO A C 1
ATOM 2384 O O . PRO A 1 312 ? -75.235 10.554 88.715 1.00 51.81 312 PRO A O 1
ATOM 2387 N N . ALA A 1 313 ? -73.007 10.663 88.307 1.00 45.41 313 ALA A N 1
ATOM 2388 C CA . ALA A 1 313 ? -72.429 9.780 89.331 1.00 45.41 313 ALA A CA 1
ATOM 2389 C C . ALA A 1 313 ? -73.061 8.390 89.571 1.00 45.41 313 ALA A C 1
ATOM 2391 O O . ALA A 1 313 ? -74.097 8.241 90.213 1.00 45.41 313 ALA A O 1
ATOM 2392 N N . ALA A 1 314 ? -72.295 7.357 89.211 1.00 34.44 314 ALA A N 1
ATOM 2393 C CA . ALA A 1 314 ? -72.321 6.065 89.890 1.00 34.44 314 ALA A CA 1
ATOM 2394 C C . ALA A 1 314 ? -70.882 5.536 90.015 1.00 34.44 314 ALA A C 1
ATOM 2396 O O . ALA A 1 314 ? -70.315 5.018 89.054 1.00 34.44 314 ALA A O 1
ATOM 2397 N N . GLU A 1 315 ? -70.292 5.695 91.199 1.00 41.69 315 GLU A N 1
ATOM 2398 C CA . GLU A 1 315 ? -69.145 4.895 91.634 1.00 41.69 315 GLU A CA 1
ATOM 2399 C C . GLU A 1 315 ? -69.648 3.528 92.118 1.00 41.69 315 GLU A C 1
ATOM 2401 O O . GLU A 1 315 ? -70.602 3.464 92.890 1.00 41.69 315 GLU A O 1
ATOM 2406 N N . THR A 1 316 ? -68.996 2.449 91.686 1.00 39.22 316 THR A N 1
ATOM 2407 C CA . THR A 1 316 ? -68.716 1.234 92.478 1.00 39.22 316 THR A CA 1
ATOM 2408 C C . THR A 1 316 ? -67.773 0.378 91.615 1.00 39.22 316 THR A C 1
ATOM 2410 O O . THR A 1 316 ? -68.074 0.110 90.454 1.00 39.22 316 THR A O 1
ATOM 2413 N N . CYS A 1 317 ? -66.501 0.188 91.964 1.00 42.06 317 CYS A N 1
ATOM 2414 C CA . CYS A 1 317 ? -65.930 -0.528 93.113 1.00 42.06 317 CYS A CA 1
ATOM 2415 C C . CYS A 1 317 ? -66.069 -2.055 92.999 1.00 42.06 317 CYS A C 1
ATOM 2417 O O . CYS A 1 317 ? -67.146 -2.631 93.117 1.00 42.06 317 CYS A O 1
ATOM 2419 N N . GLY A 1 318 ? -64.912 -2.680 92.782 1.00 37.28 318 GLY A N 1
ATOM 2420 C CA . GLY A 1 318 ? -64.658 -4.120 92.794 1.00 37.28 318 GLY A CA 1
ATOM 2421 C C . GLY A 1 318 ? -63.224 -4.407 93.256 1.00 37.28 318 GLY A C 1
ATOM 2422 O O . GLY A 1 318 ? -62.543 -5.189 92.609 1.00 37.28 318 GLY A O 1
ATOM 2423 N N . LEU A 1 319 ? -62.791 -3.632 94.263 1.00 41.12 319 LEU A N 1
ATOM 2424 C CA . LEU A 1 319 ? -62.024 -4.006 95.464 1.00 41.12 319 LEU A CA 1
ATOM 2425 C C . LEU A 1 319 ? -60.912 -5.076 95.327 1.00 41.12 319 LEU A C 1
ATOM 2427 O O . LEU A 1 319 ? -61.182 -6.180 94.870 1.00 41.12 319 LEU A O 1
ATOM 2431 N N . GLU A 1 320 ? -59.657 -4.705 95.642 1.00 40.34 320 GLU A N 1
ATOM 2432 C CA . GLU A 1 320 ? -58.930 -5.078 96.899 1.00 40.34 320 GLU A CA 1
ATOM 2433 C C . GLU A 1 320 ? -58.315 -6.503 96.796 1.00 40.34 320 GLU A C 1
ATOM 2435 O O . GLU A 1 320 ? -58.970 -7.404 96.286 1.00 40.34 320 GLU A O 1
ATOM 2440 N N . ASP A 1 321 ? -57.102 -6.889 97.201 1.00 45.25 321 ASP A N 1
ATOM 2441 C CA . ASP A 1 321 ? -55.833 -6.269 97.646 1.00 45.25 321 ASP A CA 1
ATOM 2442 C C . ASP A 1 321 ? -54.697 -7.211 97.102 1.00 45.25 321 ASP A C 1
ATOM 2444 O O . ASP A 1 321 ? -55.001 -8.166 96.379 1.00 45.25 321 ASP A O 1
ATOM 2448 N N . ASP A 1 322 ? -53.382 -7.070 97.307 1.00 46.56 322 ASP A N 1
ATOM 2449 C CA . ASP A 1 322 ? -52.579 -6.329 98.294 1.00 46.56 322 ASP A CA 1
ATOM 2450 C C . ASP A 1 322 ? -51.177 -5.992 97.708 1.00 46.56 322 ASP A C 1
ATOM 2452 O O . ASP A 1 322 ? -50.777 -6.510 96.659 1.00 46.56 322 ASP A O 1
ATOM 2456 N N . GLU A 1 323 ? -50.450 -5.128 98.409 1.00 45.16 323 GLU A N 1
ATOM 2457 C CA . GLU A 1 323 ? -49.028 -4.757 98.301 1.00 45.16 323 GLU A CA 1
ATOM 2458 C C . GLU A 1 323 ? -48.124 -5.927 98.836 1.00 45.16 323 GLU A C 1
ATOM 2460 O O . GLU A 1 323 ? -48.629 -6.915 99.366 1.00 45.16 323 GLU A O 1
ATOM 2465 N N . ASP A 1 324 ? -46.789 -6.001 98.730 1.00 44.75 324 ASP A N 1
ATOM 2466 C CA . ASP A 1 324 ? -45.775 -5.010 98.368 1.00 44.75 324 ASP A CA 1
ATOM 2467 C C . ASP A 1 324 ? -44.440 -5.664 97.902 1.00 44.75 324 ASP A C 1
ATOM 2469 O O . ASP A 1 324 ? -44.215 -6.870 98.045 1.00 44.75 324 ASP A O 1
ATOM 2473 N N . ASP A 1 325 ? -43.576 -4.803 97.364 1.00 43.28 325 ASP A N 1
ATOM 2474 C CA . ASP A 1 325 ? -42.111 -4.811 97.147 1.00 43.28 325 ASP A CA 1
ATOM 2475 C C . ASP A 1 325 ? -41.186 -5.768 97.984 1.00 43.28 325 ASP A C 1
ATOM 2477 O O . ASP A 1 325 ? -41.549 -6.298 99.028 1.00 43.28 325 ASP A O 1
ATOM 2481 N N . GLU A 1 326 ? -39.915 -6.064 97.642 1.00 42.72 326 GLU A N 1
ATOM 2482 C CA . GLU A 1 326 ? -38.951 -5.424 96.723 1.00 42.72 326 GLU A CA 1
ATOM 2483 C C . GLU A 1 326 ? -37.777 -6.380 96.330 1.00 42.72 326 GLU A C 1
ATOM 2485 O O . GLU A 1 326 ? -37.658 -7.505 96.814 1.00 42.72 326 GLU A O 1
ATOM 2490 N N . ALA A 1 327 ? -36.821 -5.843 95.554 1.00 41.28 327 ALA A N 1
ATOM 2491 C CA . ALA A 1 327 ? -35.404 -6.241 95.443 1.00 41.28 327 ALA A CA 1
ATOM 2492 C C . ALA A 1 327 ? -35.001 -7.477 94.596 1.00 41.28 327 ALA A C 1
ATOM 2494 O O . ALA A 1 327 ? -35.238 -8.645 94.895 1.00 41.28 327 ALA A O 1
ATOM 2495 N N . ALA A 1 328 ? -34.239 -7.173 93.542 1.00 41.44 328 ALA A N 1
ATOM 2496 C CA . ALA A 1 328 ? -33.627 -8.104 92.600 1.00 41.44 328 ALA A CA 1
ATOM 2497 C C . ALA A 1 328 ? -32.451 -8.931 93.161 1.00 41.44 328 ALA A C 1
ATOM 2499 O O . ALA A 1 328 ? -31.640 -8.414 93.925 1.00 41.44 328 ALA A O 1
ATOM 2500 N N . ASP A 1 329 ? -32.204 -10.105 92.563 1.00 40.72 329 ASP A N 1
ATOM 2501 C CA . ASP A 1 329 ? -30.861 -10.392 92.031 1.00 40.72 329 ASP A CA 1
ATOM 2502 C C . ASP A 1 329 ? -30.903 -11.267 90.758 1.00 40.72 329 ASP A C 1
ATOM 2504 O O . ASP A 1 329 ? -31.923 -11.832 90.361 1.00 40.72 329 ASP A O 1
ATOM 2508 N N . ARG A 1 330 ? -29.771 -11.288 90.059 1.00 45.16 330 ARG A N 1
ATOM 2509 C CA . ARG A 1 330 ? -29.548 -11.775 88.698 1.00 45.16 330 ARG A CA 1
ATOM 2510 C C . ARG A 1 330 ? -29.328 -13.283 88.664 1.00 45.16 330 ARG A C 1
ATOM 2512 O O . ARG A 1 330 ? -28.622 -13.824 89.508 1.00 45.16 330 ARG A O 1
ATOM 2519 N N . VAL A 1 331 ? -29.689 -13.917 87.545 1.00 47.16 331 VAL A N 1
ATOM 2520 C CA . VAL A 1 331 ? -28.992 -15.138 87.108 1.00 47.16 331 VAL A CA 1
ATOM 2521 C C . VAL A 1 331 ? -28.647 -15.066 85.620 1.00 47.16 331 VAL A C 1
ATOM 2523 O O . VAL A 1 331 ? -29.503 -15.172 84.746 1.00 47.16 331 VAL A O 1
ATOM 2526 N N . ILE A 1 332 ? -27.355 -14.902 85.336 1.00 46.56 332 ILE A N 1
ATOM 2527 C CA . ILE A 1 332 ? -26.766 -15.063 84.003 1.00 46.56 332 ILE A CA 1
ATOM 2528 C C . ILE A 1 332 ? -26.216 -16.486 83.913 1.00 46.56 332 ILE A C 1
ATOM 2530 O O . ILE A 1 332 ? -25.368 -16.853 84.723 1.00 46.56 332 ILE A O 1
ATOM 2534 N N . PHE A 1 333 ? -26.574 -17.240 82.871 1.00 42.25 333 PHE A N 1
ATOM 2535 C CA . PHE A 1 333 ? -25.815 -18.432 82.483 1.00 42.25 333 PHE A CA 1
ATOM 2536 C C . PHE A 1 333 ? -25.391 -18.381 81.017 1.00 42.25 333 PHE A C 1
ATOM 2538 O O . PHE A 1 333 ? -26.206 -18.418 80.101 1.00 42.25 333 PHE A O 1
ATOM 2545 N N . ALA A 1 334 ? -24.074 -18.333 80.804 1.00 43.69 334 ALA A N 1
ATOM 2546 C CA . ALA A 1 334 ? -23.454 -18.426 79.490 1.00 43.69 334 ALA A CA 1
ATOM 2547 C C . ALA A 1 334 ? -22.126 -19.198 79.560 1.00 43.69 334 ALA A C 1
ATOM 2549 O O . ALA A 1 334 ? -21.112 -18.644 79.989 1.00 43.69 334 ALA A O 1
ATOM 2550 N N . LYS A 1 335 ? -22.119 -20.458 79.092 1.00 39.34 335 LYS A N 1
ATOM 2551 C CA . LYS A 1 335 ? -20.985 -21.154 78.433 1.00 39.34 335 LYS A CA 1
ATOM 2552 C C . LYS A 1 335 ? -21.360 -22.612 78.094 1.00 39.34 335 LYS A C 1
ATOM 2554 O O . LYS A 1 335 ? -21.950 -23.279 78.926 1.00 39.34 335 LYS A O 1
ATOM 2559 N N . GLY A 1 336 ? -20.977 -23.163 76.938 1.00 34.59 336 GLY A N 1
ATOM 2560 C CA . GLY A 1 336 ? -20.348 -22.515 75.777 1.00 34.59 336 GLY A CA 1
ATOM 2561 C C . GLY A 1 336 ? -19.595 -23.475 74.840 1.00 34.59 336 GLY A C 1
ATOM 2562 O O . GLY A 1 336 ? -19.623 -24.679 75.039 1.00 34.59 336 GLY A O 1
ATOM 2563 N N . LYS A 1 337 ? -18.843 -22.880 73.890 1.00 38.53 337 LYS A N 1
ATOM 2564 C CA . LYS A 1 337 ? -17.893 -23.482 72.910 1.00 38.53 337 LYS A CA 1
ATOM 2565 C C . LYS A 1 337 ? -18.535 -24.436 71.872 1.00 38.53 337 LYS A C 1
ATOM 2567 O O . LYS A 1 337 ? -18.986 -25.508 72.223 1.00 38.53 337 LYS A O 1
ATOM 2572 N N . ARG A 1 338 ? -18.711 -24.060 70.593 1.00 40.88 338 ARG A N 1
ATOM 2573 C CA . ARG A 1 338 ? -17.767 -23.673 69.497 1.00 40.88 338 ARG A CA 1
ATOM 2574 C C . ARG A 1 338 ? -16.985 -24.833 68.847 1.00 40.88 338 ARG A C 1
ATOM 2576 O O . ARG A 1 338 ? -16.081 -25.347 69.498 1.00 40.88 338 ARG A O 1
ATOM 2583 N N . LYS A 1 339 ? -17.184 -24.970 67.516 1.00 36.72 339 LYS A N 1
ATOM 2584 C CA . LYS A 1 339 ? -16.269 -25.358 66.394 1.00 36.72 339 LYS A CA 1
ATOM 2585 C C . LYS A 1 339 ? -16.803 -26.532 65.537 1.00 36.72 339 LYS A C 1
ATOM 2587 O O . LYS A 1 339 ? -17.463 -27.385 66.101 1.00 36.72 339 LYS A O 1
ATOM 2592 N N . ILE A 1 340 ? -16.494 -26.687 64.235 1.00 37.75 340 ILE A N 1
ATOM 2593 C CA . ILE A 1 340 ? -16.190 -25.760 63.105 1.00 37.75 340 ILE A CA 1
ATOM 2594 C C . ILE A 1 340 ? -16.130 -26.606 61.794 1.00 37.75 340 ILE A C 1
ATOM 2596 O O . ILE A 1 340 ? -15.617 -27.714 61.856 1.00 37.75 340 ILE A O 1
ATOM 2600 N N . PHE A 1 341 ? -16.538 -26.047 60.640 1.00 34.09 341 PHE A N 1
AT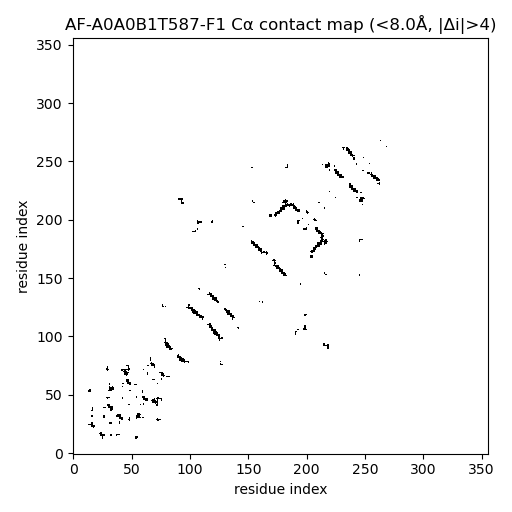OM 2601 C CA . PHE A 1 341 ? -16.225 -26.472 59.244 1.00 34.09 341 PHE A CA 1
ATOM 2602 C C . PHE A 1 341 ? -16.760 -27.792 58.628 1.00 34.09 341 PHE A C 1
ATOM 2604 O O . PHE A 1 341 ? -16.822 -28.829 59.270 1.00 34.09 341 PHE A O 1
ATOM 2611 N N . GLY A 1 342 ? -16.973 -27.718 57.299 1.00 31.58 342 GLY A N 1
ATOM 2612 C CA . GLY A 1 342 ? -17.060 -28.839 56.343 1.00 31.58 342 GLY A CA 1
ATOM 2613 C C . GLY A 1 342 ? -18.456 -29.472 56.193 1.00 31.58 342 GLY A C 1
ATOM 2614 O O . GLY A 1 342 ? -19.105 -29.743 57.190 1.00 31.58 342 GLY A O 1
ATOM 2615 N N . GLY A 1 343 ? -18.992 -29.744 54.999 1.00 31.02 343 GLY A N 1
ATOM 2616 C CA . GLY A 1 343 ? -18.508 -29.443 53.648 1.00 31.02 343 GLY A CA 1
ATOM 2617 C C . GLY A 1 343 ? -18.863 -30.545 52.646 1.00 31.02 343 GLY A C 1
ATOM 2618 O O . GLY A 1 343 ? -18.281 -31.613 52.736 1.00 31.02 343 GLY A O 1
ATOM 2619 N N . ARG A 1 344 ? -19.713 -30.203 51.664 1.00 35.56 344 ARG A N 1
ATOM 2620 C CA . ARG A 1 344 ? -19.957 -30.882 50.373 1.00 35.56 344 ARG A CA 1
ATOM 2621 C C . ARG A 1 344 ? -20.495 -32.330 50.327 1.00 35.56 344 ARG A C 1
ATOM 2623 O O . ARG A 1 344 ? -20.223 -33.165 51.173 1.00 35.56 344 ARG A O 1
ATOM 2630 N N . ASP A 1 345 ? -21.227 -32.533 49.231 1.00 36.19 345 ASP A N 1
ATOM 2631 C CA . ASP A 1 345 ? -21.492 -33.758 48.470 1.00 36.19 345 ASP A CA 1
ATOM 2632 C C . ASP A 1 345 ? -22.221 -34.934 49.151 1.00 36.19 345 ASP A C 1
ATOM 2634 O O . ASP A 1 345 ? -21.644 -35.751 49.862 1.00 36.19 345 ASP A O 1
ATOM 2638 N N . THR A 1 346 ? -23.493 -35.100 48.771 1.00 36.69 346 THR A N 1
ATOM 2639 C CA . THR A 1 346 ? -24.086 -36.421 48.520 1.00 36.69 346 THR A CA 1
ATOM 2640 C C . THR A 1 346 ? -24.731 -36.435 47.138 1.00 36.69 346 THR A C 1
ATOM 2642 O O . THR A 1 346 ? -25.362 -35.470 46.705 1.00 36.69 346 THR A O 1
ATOM 2645 N N . GLU A 1 347 ? -24.505 -37.532 46.426 1.00 34.28 347 GLU A N 1
ATOM 2646 C CA . GLU A 1 347 ? -24.838 -37.712 45.017 1.00 34.28 347 GLU A CA 1
ATOM 2647 C C . GLU A 1 347 ? -26.327 -38.035 44.816 1.00 34.28 347 GLU A C 1
ATOM 2649 O O . GLU A 1 347 ? -26.950 -38.706 45.640 1.00 34.28 347 GLU A O 1
ATOM 2654 N N . ALA A 1 348 ? -26.879 -37.631 43.671 1.00 34.97 348 ALA A N 1
ATOM 2655 C CA . ALA A 1 348 ? -28.133 -38.165 43.146 1.00 34.97 348 ALA A CA 1
ATOM 2656 C C . ALA A 1 348 ? -27.866 -38.747 41.751 1.00 34.97 348 ALA A C 1
ATOM 2658 O O . ALA A 1 348 ? -27.909 -38.051 40.739 1.00 34.97 348 ALA A O 1
ATOM 2659 N N . PHE A 1 349 ? -27.531 -40.035 41.735 1.00 31.88 349 PHE A N 1
ATOM 2660 C CA . PHE A 1 349 ? -27.291 -40.835 40.537 1.00 31.88 349 PHE A CA 1
ATOM 2661 C C . PHE A 1 349 ? -28.620 -41.089 39.800 1.00 31.88 349 PHE A C 1
ATOM 2663 O O . PHE A 1 349 ? -29.571 -41.574 40.413 1.00 31.88 349 PHE A O 1
ATOM 2670 N N . VAL A 1 350 ? -28.680 -40.830 38.491 1.00 39.97 350 VAL A N 1
ATOM 2671 C CA . VAL A 1 350 ? -29.715 -41.368 37.585 1.00 39.97 350 VAL A CA 1
ATOM 2672 C C . VAL A 1 350 ? -29.006 -41.862 36.309 1.00 39.97 350 VAL A C 1
ATOM 2674 O O . VAL A 1 350 ? -28.186 -41.109 35.783 1.00 39.97 350 VAL A O 1
ATOM 2677 N N . PRO A 1 351 ? -29.236 -43.109 35.847 1.00 43.34 351 PRO A N 1
ATOM 2678 C CA . PRO A 1 351 ? -28.427 -43.744 34.798 1.00 43.34 351 PRO A CA 1
ATOM 2679 C C . PRO A 1 351 ? -29.096 -43.755 33.402 1.00 43.34 351 PRO A C 1
ATOM 2681 O O . PRO A 1 351 ? -30.187 -43.213 33.236 1.00 43.34 351 PRO A O 1
ATOM 2684 N N . LEU A 1 352 ? -28.462 -44.502 32.477 1.00 37.19 352 LEU A N 1
ATOM 2685 C CA . LEU A 1 352 ? -28.879 -44.894 31.109 1.00 37.19 352 LEU A CA 1
ATOM 2686 C C . LEU A 1 352 ? -28.585 -43.852 30.001 1.00 37.19 352 LEU A C 1
ATOM 2688 O O . LEU A 1 352 ? -28.765 -42.659 30.220 1.00 37.19 352 LEU A O 1
ATOM 2692 N N . GLU A 1 353 ? -28.151 -44.213 28.785 1.00 39.78 353 GLU A N 1
ATOM 2693 C CA . GLU A 1 353 ? -27.604 -45.485 28.261 1.00 39.78 353 GLU A CA 1
ATOM 2694 C C . GLU A 1 353 ? -26.772 -45.214 26.981 1.00 39.78 353 GLU A C 1
ATOM 2696 O O . GLU A 1 353 ? -27.070 -44.291 26.229 1.00 39.78 353 GLU A O 1
ATOM 2701 N N . ASN A 1 354 ? -25.714 -46.009 26.814 1.00 37.97 354 ASN A N 1
ATOM 2702 C CA . ASN A 1 354 ? -25.057 -46.563 25.617 1.00 37.97 354 ASN A CA 1
ATOM 2703 C C . ASN A 1 354 ? -25.302 -46.046 24.169 1.00 37.97 354 ASN A C 1
ATOM 2705 O O . ASN A 1 354 ? -26.439 -45.920 23.732 1.00 37.97 354 ASN A O 1
ATOM 2709 N N . GLU A 1 355 ? -24.165 -45.974 23.441 1.00 45.47 355 GLU A N 1
ATOM 2710 C CA . GLU A 1 355 ? -23.855 -46.551 22.096 1.00 45.47 355 GLU A CA 1
ATOM 2711 C C . GLU A 1 355 ? -24.652 -46.038 20.863 1.00 45.47 355 GLU A C 1
ATOM 2713 O O . GLU A 1 355 ? -25.850 -45.787 20.930 1.00 45.47 355 GLU A O 1
ATOM 2718 N N . ASP A 1 356 ? -24.056 -45.811 19.682 1.00 48.12 356 ASP A N 1
ATOM 2719 C CA . ASP A 1 356 ? -22.742 -46.216 19.118 1.00 48.12 356 ASP A CA 1
ATOM 2720 C C . ASP A 1 356 ? -21.773 -45.044 18.801 1.00 48.12 356 ASP A C 1
ATOM 2722 O O . ASP A 1 356 ? -22.248 -43.931 18.469 1.00 48.12 356 ASP A O 1
#

InterPro domains:
  IPR009030 Growth factor receptor cysteine-rich domain superfamily [SSF57184] (5-241)
  IPR039181 Endosome/lysosome-associated apoptosis and autophagy regulator family member 1/2 [PTHR22727] (147-335)
  IPR044865 MRH domain [PS51914] (74-219)
  IPR056607 Elapor1/2, mannose 6-phosphate receptor homology domain [PF23087] (87-143)
  IPR056607 Elapor1/2, mannose 6-phosphate receptor homology domain [PF23087] (145-220)

pLDDT: mean 73.48, std 19.18, range [29.45, 96.19]

Solvent-accessible surface area (backbone atoms only — not comparable to full-atom values): 21983 Å² total; per-residue (Å²): 138,84,84,84,82,80,79,88,75,73,100,65,90,67,73,55,30,74,41,82,95,70,39,80,42,73,58,59,85,10,26,24,29,39,83,87,82,41,48,66,41,72,31,58,77,35,15,24,41,40,85,88,50,66,28,52,35,74,86,20,38,43,71,41,58,91,66,34,41,18,88,65,4,62,58,67,40,52,81,30,59,40,75,47,80,53,97,93,41,81,42,39,27,62,39,50,86,42,48,85,39,75,45,77,49,71,32,49,78,46,67,47,98,86,68,55,41,34,27,38,37,43,46,40,36,55,78,52,70,88,69,56,81,44,80,46,74,70,93,83,89,87,88,88,86,88,86,86,93,85,74,87,60,68,65,44,78,48,77,41,77,45,94,61,78,58,42,95,90,25,77,81,22,50,34,40,37,42,31,31,28,34,30,81,86,33,82,68,74,45,73,48,52,44,87,92,22,48,49,24,35,85,78,86,28,55,34,41,39,37,36,40,10,32,55,36,18,29,49,49,56,98,79,43,50,48,82,47,75,50,69,48,56,98,42,35,20,46,34,41,64,47,61,41,94,76,36,36,69,65,76,73,64,58,44,71,44,79,43,82,44,63,78,62,50,77,65,55,53,49,53,54,52,51,53,52,53,52,51,52,51,51,54,52,50,50,50,51,50,52,53,50,49,55,55,45,51,61,48,51,54,56,50,54,58,70,70,67,78,76,89,82,89,83,90,80,90,82,73,89,86,82,90,79,88,81,86,87,84,88,85,89,87,89,87,80,86,91,87,82,86,87,81,84,89,82,87,83,88,81,84,88,82,82,88,136

Sequence (356 aa):
MKGMIQGGGASRCLPCPAGQFGTCIPCPPGHFMTPGTHECVLCPPNTVANASSDRVGIQSCVVCGENLHSFDGTLCKSEGLVAVIRDNKTLSYDLSSWMKKTWTTTAVKVFAREGASYYHSFNFSLLGEKVECREVFDSSDAFSINDQETSRPLDVHFWFDSVGVPSEACPRGNALVITARCMPTKKQPEIRLPHTCPDGTCDGCLFHAIIESVQACPICALGDYDMIRGECVNGQQTIHYIPDKHCVLTGKEAQSRKEACSALSKKEKAFLGFGVTMFVILCIVLVIICQRNRKLEYKYTRLIESRNGELPAAETCGLEDDEDDEAADRVIFAKGKRKIFGGRDTEAFVPLENED

Mean predicted aligned error: 17.82 Å

Organism: Oesophagostomum dentatum (NCBI:txid61180)

Nearest PDB structures (foldseek):
  6z32-assembly1_A  TM=4.170E-01  e=3.731E-02  Homo sapiens
  6z32-assembly2_B  TM=3.430E-01  e=6.751E-02  Homo sapiens

Secondary structure (DSSP, 8-state):
----------SSPPP--B-GGG-B-PPPTTEEE-TTT--EEEPPTTEEE-TTS--BSGGGEEEPPTT-B-SSSS--B--SEEEEEETTEEEEEE-GGGTT-EEEEEPPPEE-TTS-EEEEEEEEETTSS--EEEEEE------------S----EEEEEE---SPPPSS-TT--EEEEEEEE-TT--S-EEE--TTSTTSBSSSSEEEEEEEEGGGSPBPPTTSEEEEEEEEETTEEEEEEEEPTT-B--TTTTSPEEEE--SS-HHHHHHHHHHHHHHHHHHHHHHHHHHHHHHHHHHHHHHHHHH--S----------------------------------------------

Foldseek 3Di:
DDDDDPDDDDPDDAQADQDPPRDGDHADFQWAQEPPVRDTDHADKQWAQAPVDSSYDNVRTHGHDAQWIDDRNHDTAHCQWHWDQDPNDIFIFRGNVQQPDWDWDKFAWDADPVRFIKAKIWTDGVRDDDTDIDIDGDDDDDDDDDDDDDDQADKDKDKDAAPDCADPQGNRAAIEIEIEGADLVAADKDKAADNVPRRQDDRVRYGYIYIYHNSSFTADDVPQKDKDWAAQDPQKIWIAIGGHPRHDHDDPNNDIDIDGHDNDDPVRVVVVVVVVVVVVVVVVVVVVVVVVVVVVVVVVVVVVVVVPPDDDDDDDDDDDDDDDDDDDDDDDDDDDDDDDDDDDDDDDDDDDDDDD

Radius of gyration: 47.16 Å; Cα contacts (8 Å, |Δi|>4): 534; chains: 1; bounding box: 130×70×140 Å